Protein AF-A0A9D1ZI91-F1 (afdb_monomer)

Sequence (347 aa):
MEVLFIFLILFVLFCILCFANLNQREEDNATYKSSTDIKLDQCMEMLDEMLETLQNHFFEGRGGSINIAIKGLYYREQEDIIAARSLYIGKSVYLREEPENSSDPNAVAVYTESGNHIGYVPKEYAQGIKNLIKQGLELNCTISKNTGGNIPYLYMDVSYKSKEQKEFESNMEQILINNLKSLGLDETEDIRRRYSAIRLGTRKHRTIDIVAKYRGRNTFDIIETVEYIDNSERHKLNYYYEENIGHENYENARLCEKANDVNTAISLYEMNLNIEECISKSAERLSVLYKKVHRINDIIPMLDSSIDKAKQHRINYEVESMTKRKEQLLSSPTFLKQLDKSKKTDD

Structure (mmCIF, N/CA/C/O backbone):
data_AF-A0A9D1ZI91-F1
#
_entry.id   AF-A0A9D1ZI91-F1
#
loop_
_atom_site.group_PDB
_atom_site.id
_atom_site.type_symbol
_atom_site.label_atom_id
_atom_site.label_alt_id
_atom_site.label_comp_id
_atom_site.label_asym_id
_atom_site.label_entity_id
_atom_site.label_seq_id
_atom_site.pdbx_PDB_ins_code
_atom_site.Cartn_x
_atom_site.Cartn_y
_atom_site.Cartn_z
_atom_site.occupancy
_atom_site.B_iso_or_equiv
_atom_site.auth_seq_id
_atom_site.auth_comp_id
_atom_site.auth_asym_id
_atom_site.auth_atom_id
_atom_site.pdbx_PDB_model_num
ATOM 1 N N . MET A 1 1 ? 4.252 -3.974 6.653 1.00 40.34 1 MET A N 1
ATOM 2 C CA . MET A 1 1 ? 5.546 -4.706 6.609 1.00 40.34 1 MET A CA 1
ATOM 3 C C . MET A 1 1 ? 6.636 -3.998 5.795 1.00 40.34 1 MET A C 1
ATOM 5 O O . MET A 1 1 ? 7.763 -3.971 6.267 1.00 40.34 1 MET A O 1
ATOM 9 N N . GLU A 1 2 ? 6.344 -3.367 4.651 1.00 33.91 2 GLU A N 1
ATOM 10 C CA . GLU A 1 2 ? 7.357 -2.664 3.828 1.00 33.91 2 GLU A CA 1
ATOM 11 C C . GLU A 1 2 ? 8.095 -1.517 4.558 1.00 33.91 2 GLU A C 1
ATOM 13 O O . GLU A 1 2 ? 9.305 -1.369 4.416 1.00 33.91 2 GLU A O 1
ATOM 18 N N . VAL A 1 3 ? 7.416 -0.749 5.421 1.00 34.34 3 VAL A N 1
ATOM 19 C CA . VAL A 1 3 ? 8.028 0.371 6.174 1.00 34.34 3 VAL A CA 1
ATOM 20 C C . VAL A 1 3 ? 8.995 -0.114 7.268 1.00 34.34 3 VAL A C 1
ATOM 22 O O . VAL A 1 3 ? 10.074 0.453 7.440 1.00 34.34 3 VAL A O 1
ATOM 25 N N . LEU A 1 4 ? 8.650 -1.207 7.962 1.00 33.31 4 LEU A N 1
ATOM 26 C CA . LEU A 1 4 ? 9.506 -1.894 8.942 1.00 33.31 4 LEU A CA 1
ATOM 27 C C . LEU A 1 4 ? 10.841 -2.306 8.297 1.00 33.31 4 LEU A C 1
ATOM 29 O O . LEU A 1 4 ? 11.914 -2.160 8.884 1.00 33.31 4 LEU A O 1
ATOM 33 N N . PHE A 1 5 ? 10.745 -2.774 7.057 1.00 49.81 5 PHE A N 1
ATOM 34 C CA . PHE A 1 5 ? 11.859 -3.254 6.261 1.00 49.81 5 PHE A CA 1
ATOM 35 C C . PHE A 1 5 ? 12.717 -2.128 5.691 1.00 49.81 5 PHE A C 1
ATOM 37 O O . PHE A 1 5 ? 13.931 -2.190 5.835 1.00 49.81 5 PHE A O 1
ATOM 44 N N . ILE A 1 6 ? 12.124 -1.058 5.150 1.00 47.22 6 ILE A N 1
ATOM 45 C CA . ILE A 1 6 ? 12.880 0.111 4.664 1.00 47.22 6 ILE A CA 1
ATOM 46 C C . ILE A 1 6 ? 13.684 0.748 5.802 1.00 47.22 6 ILE A C 1
ATOM 48 O O . ILE A 1 6 ? 14.845 1.086 5.612 1.00 47.22 6 ILE A O 1
ATOM 52 N N . PHE A 1 7 ? 13.119 0.866 7.008 1.00 44.84 7 PHE A N 1
ATOM 53 C CA . PHE A 1 7 ? 13.863 1.393 8.156 1.00 44.84 7 PHE A CA 1
ATOM 54 C C . PHE A 1 7 ? 14.949 0.446 8.661 1.00 44.84 7 PHE A C 1
ATOM 56 O O . PHE A 1 7 ? 15.960 0.921 9.162 1.00 44.84 7 PHE A O 1
ATOM 63 N N . LEU A 1 8 ? 14.753 -0.869 8.563 1.00 49.25 8 LEU A N 1
ATOM 64 C CA . LEU A 1 8 ? 15.787 -1.835 8.930 1.00 49.25 8 LEU A CA 1
ATOM 65 C C . LEU A 1 8 ? 16.924 -1.817 7.890 1.00 49.25 8 LEU A C 1
ATOM 67 O O . LEU A 1 8 ? 18.080 -1.777 8.283 1.00 49.25 8 LEU A O 1
ATOM 71 N N . ILE A 1 9 ? 16.610 -1.679 6.596 1.00 58.19 9 ILE A N 1
ATOM 72 C CA . ILE A 1 9 ? 17.591 -1.453 5.520 1.00 58.19 9 ILE A CA 1
ATOM 73 C C . ILE A 1 9 ? 18.333 -0.129 5.735 1.00 58.19 9 ILE A C 1
ATOM 75 O O . ILE A 1 9 ? 19.554 -0.100 5.671 1.00 58.19 9 ILE A O 1
ATOM 79 N N . LEU A 1 10 ? 17.629 0.967 6.035 1.00 58.38 10 LEU A N 1
ATOM 80 C CA . LEU A 1 10 ? 18.248 2.268 6.311 1.00 58.38 10 LEU A CA 1
ATOM 81 C C . LEU A 1 10 ? 19.089 2.250 7.590 1.00 58.38 10 LEU A C 1
ATOM 83 O O . LEU A 1 10 ? 20.130 2.894 7.625 1.00 58.38 10 LEU A O 1
ATOM 87 N N . PHE A 1 11 ? 18.670 1.515 8.622 1.00 64.56 11 PHE A N 1
ATOM 88 C CA . PHE A 1 11 ? 19.436 1.337 9.855 1.00 64.56 11 PHE A CA 1
ATOM 89 C C . PHE A 1 11 ? 20.699 0.511 9.608 1.00 64.56 11 PHE A C 1
ATOM 91 O O . PHE A 1 11 ? 21.771 0.916 10.038 1.00 64.56 11 PHE A O 1
ATOM 98 N N . VAL A 1 12 ? 20.605 -0.583 8.849 1.00 62.88 12 VAL A N 1
ATOM 99 C CA . VAL A 1 12 ? 21.768 -1.389 8.462 1.00 62.88 12 VAL A CA 1
ATOM 100 C C . VAL A 1 12 ? 22.708 -0.593 7.550 1.00 62.88 12 VAL A C 1
ATOM 102 O O . VAL A 1 12 ? 23.905 -0.558 7.808 1.00 62.88 12 VAL A O 1
ATOM 105 N N . LEU A 1 13 ? 22.193 0.142 6.559 1.00 64.88 13 LEU A N 1
ATOM 106 C CA . LEU A 1 13 ? 22.986 1.053 5.721 1.00 64.88 13 LEU A CA 1
ATOM 107 C C . LEU A 1 13 ? 23.640 2.168 6.545 1.00 64.88 13 LEU A C 1
ATOM 109 O O . LEU A 1 13 ? 24.793 2.511 6.300 1.00 64.88 13 LEU A O 1
ATOM 113 N N . PHE A 1 14 ? 22.935 2.719 7.535 1.00 71.38 14 PHE A N 1
ATOM 114 C CA . PHE A 1 14 ? 23.486 3.691 8.475 1.00 71.38 14 PHE A CA 1
ATOM 115 C C . PHE A 1 14 ? 24.604 3.071 9.318 1.00 71.38 14 PHE A C 1
ATOM 117 O O . PHE A 1 14 ? 25.669 3.670 9.431 1.00 71.38 14 PHE A O 1
ATOM 124 N N . CYS A 1 15 ? 24.421 1.852 9.833 1.00 64.06 15 CYS A N 1
ATOM 125 C CA . CYS A 1 15 ? 25.470 1.106 10.521 1.00 64.06 15 CYS A CA 1
ATOM 126 C C . CYS A 1 15 ? 26.685 0.886 9.607 1.00 64.06 15 CYS A C 1
ATOM 128 O O . CYS A 1 15 ? 27.794 1.230 10.007 1.00 64.06 15 CYS A O 1
ATOM 130 N N . ILE A 1 16 ? 26.492 0.422 8.366 1.00 68.69 16 ILE A N 1
ATOM 131 C CA . ILE A 1 16 ? 27.561 0.225 7.370 1.00 68.69 16 ILE A CA 1
ATOM 132 C C . ILE A 1 16 ? 28.300 1.543 7.088 1.00 68.69 16 ILE A C 1
ATOM 134 O O . ILE A 1 16 ? 29.528 1.571 7.097 1.00 68.69 16 ILE A O 1
ATOM 138 N N . LEU A 1 17 ? 27.582 2.655 6.891 1.00 66.62 17 LEU A N 1
ATOM 139 C CA . LEU A 1 17 ? 28.172 3.980 6.659 1.00 66.62 17 LEU A CA 1
ATOM 140 C C . LEU A 1 17 ? 28.923 4.516 7.886 1.00 66.62 17 LEU A C 1
ATOM 142 O O . LEU A 1 17 ? 29.970 5.150 7.737 1.00 66.62 17 LEU A O 1
ATOM 146 N N . CYS A 1 18 ? 28.419 4.265 9.095 1.00 65.81 18 CYS A N 1
ATOM 147 C CA . CYS A 1 18 ? 29.117 4.586 10.336 1.00 65.81 18 CYS A CA 1
ATOM 148 C C . CYS A 1 18 ? 30.407 3.766 10.471 1.00 65.81 18 CYS A C 1
ATOM 150 O O . CYS A 1 18 ? 31.446 4.341 10.784 1.00 65.81 18 CYS A O 1
ATOM 152 N N . PHE A 1 19 ? 30.378 2.464 10.173 1.00 63.59 19 PHE A N 1
ATOM 153 C CA . PHE A 1 19 ? 31.564 1.604 10.225 1.00 63.59 19 PHE A CA 1
ATOM 154 C C . PHE A 1 19 ? 32.591 1.943 9.134 1.00 63.59 19 PHE A C 1
ATOM 156 O O . PHE A 1 19 ? 33.783 2.015 9.426 1.00 63.59 19 PHE A O 1
ATOM 163 N N . ALA A 1 20 ? 32.154 2.252 7.910 1.00 62.06 20 ALA A N 1
ATOM 164 C CA . ALA A 1 20 ? 33.037 2.693 6.828 1.00 62.06 20 ALA A CA 1
ATOM 165 C C . ALA A 1 20 ? 33.741 4.027 7.149 1.00 62.06 20 ALA A C 1
ATOM 167 O O . ALA A 1 20 ? 34.928 4.182 6.865 1.00 62.06 20 ALA A O 1
ATOM 168 N N . ASN A 1 21 ? 33.038 4.970 7.793 1.00 56.56 21 ASN A N 1
ATOM 169 C CA . ASN A 1 21 ? 33.624 6.235 8.257 1.00 56.56 21 ASN A CA 1
ATOM 170 C C . ASN A 1 21 ? 34.564 6.062 9.463 1.00 56.56 21 ASN A C 1
ATOM 172 O O . ASN A 1 21 ? 35.520 6.825 9.596 1.00 56.56 21 ASN A O 1
ATOM 176 N N . LEU A 1 22 ? 34.322 5.077 10.335 1.00 54.34 22 LEU A N 1
ATOM 177 C CA . LEU A 1 22 ? 35.225 4.744 11.445 1.00 54.34 22 LEU A CA 1
ATOM 178 C C . LEU A 1 22 ? 36.526 4.096 10.937 1.00 54.34 22 LEU A C 1
ATOM 180 O O . LEU A 1 22 ? 37.604 4.468 11.394 1.00 54.34 22 LEU A O 1
ATOM 184 N N . ASN A 1 23 ? 36.449 3.232 9.918 1.00 50.81 23 ASN A N 1
ATOM 185 C CA . ASN A 1 23 ? 37.623 2.615 9.283 1.00 50.81 23 ASN A CA 1
ATOM 186 C C . ASN A 1 23 ? 38.541 3.619 8.557 1.00 50.81 23 ASN A C 1
ATOM 188 O O . ASN A 1 23 ? 39.716 3.324 8.357 1.00 50.81 23 ASN A O 1
ATOM 192 N N . GLN A 1 24 ? 38.049 4.808 8.185 1.00 51.41 24 GLN A N 1
ATOM 193 C CA . GLN A 1 24 ? 38.887 5.880 7.626 1.00 51.41 24 GLN A CA 1
ATOM 194 C C . GLN A 1 24 ? 39.673 6.674 8.682 1.00 51.41 24 GLN A C 1
ATOM 196 O O . GLN A 1 24 ? 40.531 7.473 8.304 1.00 51.41 24 GLN A O 1
ATOM 201 N N . ARG A 1 25 ? 39.390 6.506 9.983 1.00 49.69 25 ARG A N 1
ATOM 202 C CA . ARG A 1 25 ? 39.987 7.339 11.039 1.00 49.69 25 ARG A CA 1
ATOM 203 C C . ARG A 1 25 ? 41.046 6.672 11.907 1.00 49.69 25 ARG A C 1
ATOM 205 O O . ARG A 1 25 ? 41.753 7.412 12.582 1.00 49.69 25 ARG A O 1
ATOM 212 N N . GLU A 1 26 ? 41.193 5.351 11.916 1.00 55.56 26 GLU A N 1
ATOM 213 C CA . GLU A 1 26 ? 42.044 4.698 12.922 1.00 55.56 26 GLU A CA 1
ATOM 214 C C . GLU A 1 26 ? 42.777 3.470 12.357 1.00 55.56 26 GLU A C 1
ATOM 216 O O . GLU A 1 26 ? 42.229 2.372 12.282 1.00 55.56 26 GLU A O 1
ATOM 221 N N . GLU A 1 27 ? 44.044 3.655 11.966 1.00 48.69 27 GLU A N 1
ATOM 222 C CA . GLU A 1 27 ? 44.947 2.569 11.540 1.00 48.69 27 GLU A CA 1
ATOM 223 C C . GLU A 1 27 ? 45.631 1.828 12.709 1.00 48.69 27 GLU A C 1
ATOM 225 O O . GLU A 1 27 ? 46.242 0.782 12.493 1.00 48.69 27 GLU A O 1
ATOM 230 N N . ASP A 1 28 ? 45.454 2.258 13.960 1.00 50.34 28 ASP A N 1
ATOM 231 C CA . ASP A 1 28 ? 46.285 1.794 15.076 1.00 50.34 28 ASP A CA 1
ATOM 232 C C . ASP A 1 28 ? 45.494 1.017 16.147 1.00 50.34 28 ASP A C 1
ATOM 234 O O . ASP A 1 28 ? 45.355 1.500 17.265 1.00 50.34 28 ASP A O 1
ATOM 238 N N . ASN A 1 29 ? 44.946 -0.174 15.838 1.00 52.12 29 ASN A N 1
ATOM 239 C CA . ASN A 1 29 ? 44.723 -1.269 16.817 1.00 52.12 29 ASN A CA 1
ATOM 240 C C . ASN A 1 29 ? 44.084 -2.533 16.191 1.00 52.12 29 ASN A C 1
ATOM 242 O O . ASN A 1 29 ? 42.890 -2.577 15.890 1.00 52.12 29 ASN A O 1
ATOM 246 N N . ALA A 1 30 ? 44.854 -3.624 16.089 1.00 54.59 30 ALA A N 1
ATOM 247 C CA . ALA A 1 30 ? 44.432 -4.889 15.464 1.00 54.59 30 ALA A CA 1
ATOM 248 C C . ALA A 1 30 ? 43.250 -5.596 16.170 1.00 54.59 30 ALA A C 1
ATOM 250 O O . ALA A 1 30 ? 42.405 -6.206 15.515 1.00 54.59 30 ALA A O 1
ATOM 251 N N . THR A 1 31 ? 43.145 -5.485 17.498 1.00 49.09 31 THR A N 1
ATOM 252 C CA . THR A 1 31 ? 42.064 -6.110 18.288 1.00 49.09 31 THR A CA 1
ATOM 253 C C . THR A 1 31 ? 40.723 -5.395 18.104 1.00 49.09 31 THR A C 1
ATOM 255 O O . THR A 1 31 ? 39.669 -6.028 18.127 1.00 49.09 31 THR A O 1
ATOM 258 N N . TYR A 1 32 ? 40.752 -4.076 17.884 1.00 49.06 32 TYR A N 1
ATOM 259 C CA . TYR A 1 32 ? 39.545 -3.283 17.647 1.00 49.06 32 TYR A CA 1
ATOM 260 C C . TYR A 1 32 ? 39.001 -3.525 16.235 1.00 49.06 32 TYR A C 1
ATOM 262 O O . TYR A 1 32 ? 37.799 -3.764 16.087 1.00 49.06 32 TYR A O 1
ATOM 270 N N . LYS A 1 33 ? 39.901 -3.596 15.240 1.00 51.59 33 LYS A N 1
ATOM 271 C CA . LYS A 1 33 ? 39.603 -3.927 13.837 1.00 51.59 33 LYS A CA 1
ATOM 272 C C . LYS A 1 33 ? 38.914 -5.292 13.691 1.00 51.59 33 LYS A C 1
ATOM 274 O O . LYS A 1 33 ? 37.829 -5.379 13.135 1.00 51.59 33 LYS A O 1
ATOM 279 N N . SER A 1 34 ? 39.437 -6.329 14.356 1.00 55.94 34 SER A N 1
ATOM 280 C CA . SER A 1 34 ? 38.809 -7.663 14.362 1.00 55.94 34 SER A CA 1
ATOM 281 C C . SER A 1 34 ? 37.380 -7.662 14.932 1.00 55.94 34 SER A C 1
ATOM 283 O O . SER A 1 34 ? 36.512 -8.355 14.413 1.00 55.94 34 SER A O 1
ATOM 285 N N . SER A 1 35 ? 37.103 -6.867 15.972 1.00 52.34 35 SER A N 1
ATOM 286 C CA . SER A 1 35 ? 35.761 -6.785 16.574 1.00 52.34 35 SER A CA 1
ATOM 287 C C . SER A 1 35 ? 34.753 -5.973 15.748 1.00 52.34 35 SER A C 1
ATOM 289 O O . SER A 1 35 ? 33.545 -6.152 15.905 1.00 52.34 35 SER A O 1
ATOM 291 N N . THR A 1 36 ? 35.241 -5.067 14.895 1.00 55.69 36 THR A N 1
ATOM 292 C CA . THR A 1 36 ? 34.423 -4.256 13.982 1.00 55.69 36 THR A CA 1
ATOM 293 C C . THR A 1 36 ? 34.108 -5.021 12.705 1.00 55.69 36 THR A C 1
ATOM 295 O O . THR A 1 36 ? 32.953 -5.007 12.288 1.00 55.69 36 THR A O 1
ATOM 298 N N . ASP A 1 37 ? 35.073 -5.772 12.173 1.00 56.97 37 ASP A N 1
ATOM 299 C CA . ASP A 1 37 ? 34.869 -6.668 11.032 1.00 56.97 37 ASP A CA 1
ATOM 300 C C . ASP A 1 37 ? 33.811 -7.748 11.356 1.00 56.97 37 ASP A C 1
ATOM 302 O O . ASP A 1 37 ? 32.842 -7.893 10.620 1.00 56.97 37 ASP A O 1
ATOM 306 N N . ILE A 1 38 ? 33.876 -8.382 12.540 1.00 59.38 38 ILE A N 1
ATOM 307 C CA . ILE A 1 38 ? 32.870 -9.374 12.991 1.00 59.38 38 ILE A CA 1
ATOM 308 C C . ILE A 1 38 ? 31.451 -8.780 13.071 1.00 59.38 38 ILE A C 1
ATOM 310 O O . ILE A 1 38 ? 30.470 -9.447 12.750 1.00 59.38 38 ILE A O 1
ATOM 314 N N . LYS A 1 39 ? 31.312 -7.526 13.520 1.00 65.75 39 LYS A N 1
ATOM 315 C CA . LYS A 1 39 ? 30.001 -6.859 13.621 1.00 65.75 39 LYS A CA 1
ATOM 316 C C . LYS A 1 39 ? 29.460 -6.430 12.263 1.00 65.75 39 LYS A C 1
ATOM 318 O O . LYS A 1 39 ? 28.243 -6.391 12.088 1.00 65.75 39 LYS A O 1
ATOM 323 N N . LEU A 1 40 ? 30.346 -6.078 11.333 1.00 64.31 40 LEU A N 1
ATOM 324 C CA . LEU A 1 40 ? 29.972 -5.736 9.968 1.00 64.31 40 LEU A CA 1
ATOM 325 C C . LEU A 1 40 ? 29.463 -6.979 9.236 1.00 64.31 40 LEU A C 1
ATOM 327 O O . LEU A 1 40 ? 28.387 -6.909 8.650 1.00 64.31 40 LEU A O 1
ATOM 331 N N . ASP A 1 41 ? 3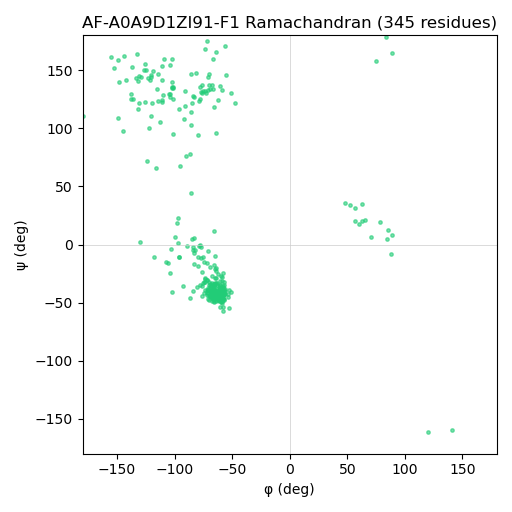0.160 -8.109 9.364 1.00 71.25 41 ASP A N 1
ATOM 332 C CA . ASP A 1 41 ? 29.742 -9.389 8.783 1.00 71.25 41 ASP A CA 1
ATOM 333 C C . ASP A 1 41 ? 28.353 -9.804 9.291 1.00 71.25 41 ASP A C 1
ATOM 335 O O . ASP A 1 41 ? 27.462 -10.079 8.494 1.00 71.25 41 ASP A O 1
ATOM 339 N N . GLN A 1 42 ? 28.107 -9.707 10.603 1.00 69.56 42 GLN A N 1
ATOM 340 C CA . GLN A 1 42 ? 26.784 -9.969 11.192 1.00 69.56 42 GLN A CA 1
ATOM 341 C C . GLN A 1 42 ? 25.683 -9.043 10.647 1.00 69.56 42 GLN A C 1
ATOM 343 O O . GLN A 1 42 ? 24.552 -9.475 10.430 1.00 69.56 42 GLN A O 1
ATOM 348 N N . CYS A 1 43 ? 25.983 -7.759 10.423 1.00 65.38 43 CYS A N 1
ATOM 349 C CA . CYS A 1 43 ? 25.012 -6.823 9.848 1.00 65.38 43 CYS A CA 1
ATOM 350 C C . CYS A 1 43 ? 24.721 -7.129 8.372 1.00 65.38 43 CYS A C 1
ATOM 352 O O . CYS A 1 43 ? 23.591 -6.927 7.927 1.00 65.38 43 CYS A O 1
ATOM 354 N N . MET A 1 44 ? 25.726 -7.591 7.624 1.00 69.06 44 MET A N 1
ATOM 355 C CA . MET A 1 44 ? 25.571 -8.004 6.230 1.00 69.06 44 MET A CA 1
ATOM 356 C C . MET A 1 44 ? 24.749 -9.292 6.124 1.00 69.06 44 MET A C 1
ATOM 358 O O . MET A 1 44 ? 23.818 -9.329 5.328 1.00 69.06 44 MET A O 1
ATOM 362 N N . GLU A 1 45 ? 24.999 -10.282 6.986 1.00 73.94 45 GLU A N 1
ATOM 363 C CA . GLU A 1 45 ? 24.185 -11.505 7.072 1.00 73.94 45 GLU A CA 1
ATOM 364 C C . GLU A 1 45 ? 22.710 -11.178 7.354 1.00 73.94 45 GLU A C 1
ATOM 366 O O . GLU A 1 45 ? 21.819 -11.630 6.636 1.00 73.94 45 GLU A O 1
ATOM 371 N N . MET A 1 46 ? 22.439 -10.308 8.335 1.00 67.56 46 MET A N 1
ATOM 372 C CA . MET A 1 46 ? 21.074 -9.854 8.624 1.00 67.56 46 MET A CA 1
ATOM 373 C C . MET A 1 46 ? 20.424 -9.133 7.433 1.00 67.56 46 MET A C 1
ATOM 375 O O . MET A 1 46 ? 19.220 -9.269 7.214 1.00 67.56 46 MET A O 1
ATOM 379 N N . LEU A 1 47 ? 21.188 -8.341 6.673 1.00 67.69 47 LEU A N 1
ATOM 380 C CA . LEU A 1 47 ? 20.677 -7.648 5.489 1.00 67.69 47 LEU A CA 1
ATOM 381 C C . LEU A 1 47 ? 20.294 -8.631 4.383 1.00 67.69 47 LEU A C 1
ATOM 383 O O . LEU A 1 47 ? 19.263 -8.443 3.738 1.00 67.69 47 LEU A O 1
ATOM 387 N N . ASP A 1 48 ? 21.105 -9.663 4.179 1.00 73.81 48 ASP A N 1
ATOM 388 C CA . ASP A 1 48 ? 20.861 -10.684 3.167 1.00 73.81 48 ASP A CA 1
ATOM 389 C C . ASP A 1 48 ? 19.606 -11.499 3.507 1.00 73.81 48 ASP A C 1
ATOM 391 O O . ASP A 1 48 ? 18.709 -11.604 2.668 1.00 73.81 48 ASP A O 1
ATOM 395 N N . GLU A 1 49 ? 19.456 -11.950 4.760 1.00 74.00 49 GLU A N 1
ATOM 396 C CA . GLU A 1 49 ? 18.240 -12.637 5.237 1.00 74.00 49 GLU A CA 1
ATOM 397 C C . GLU A 1 49 ? 16.978 -11.777 5.045 1.00 74.00 49 GLU A C 1
ATOM 399 O O . GLU A 1 49 ? 15.896 -12.252 4.671 1.00 74.00 49 GLU A O 1
ATOM 404 N N . MET A 1 50 ? 17.102 -10.471 5.281 1.00 69.38 50 MET A N 1
ATOM 405 C CA . MET A 1 50 ? 16.013 -9.528 5.070 1.00 69.38 50 MET A CA 1
ATOM 406 C C . MET A 1 50 ? 15.654 -9.354 3.594 1.00 69.38 50 MET A C 1
ATOM 408 O O . MET A 1 50 ? 14.470 -9.323 3.248 1.00 69.38 50 MET A O 1
ATOM 412 N N . LEU A 1 51 ? 16.652 -9.183 2.730 1.00 73.44 51 LEU A N 1
ATOM 413 C CA . LEU A 1 51 ? 16.435 -9.040 1.294 1.00 73.44 51 LEU A CA 1
ATOM 414 C C . LEU A 1 51 ? 15.785 -10.303 0.727 1.00 73.44 51 LEU A C 1
ATOM 416 O O . LEU A 1 51 ? 14.831 -10.192 -0.042 1.00 73.44 51 LEU A O 1
ATOM 420 N N . GLU A 1 52 ? 16.221 -11.478 1.175 1.00 82.31 52 GLU A N 1
ATOM 421 C CA . GLU A 1 52 ? 15.609 -12.757 0.820 1.00 82.31 52 GLU A CA 1
ATOM 422 C C . GLU A 1 52 ? 14.147 -12.827 1.286 1.00 82.31 52 GLU A C 1
ATOM 424 O O . GLU A 1 52 ? 13.254 -13.158 0.507 1.00 82.31 52 GLU A O 1
ATOM 429 N N . THR A 1 53 ? 13.857 -12.408 2.520 1.00 76.88 53 THR A N 1
ATOM 430 C CA . THR A 1 53 ? 12.481 -12.355 3.043 1.00 76.88 53 THR A CA 1
ATOM 431 C C . THR A 1 53 ? 11.582 -11.422 2.222 1.00 76.88 53 THR A C 1
ATOM 433 O O . THR A 1 53 ? 10.431 -11.759 1.935 1.00 76.88 53 THR A O 1
ATOM 436 N N . LEU A 1 54 ? 12.085 -10.249 1.818 1.00 74.75 54 LEU A N 1
ATOM 437 C CA . LEU A 1 54 ? 11.344 -9.310 0.968 1.00 74.75 54 LEU A CA 1
ATOM 438 C C . LEU A 1 54 ? 11.062 -9.890 -0.413 1.00 74.75 54 LEU A C 1
ATOM 440 O O . LEU A 1 54 ? 9.944 -9.765 -0.914 1.00 74.75 54 LEU A O 1
ATOM 444 N N . GLN A 1 55 ? 12.061 -10.532 -1.014 1.00 85.44 55 GLN A N 1
ATOM 445 C CA . GLN A 1 55 ? 11.897 -11.210 -2.292 1.00 85.44 55 GLN A CA 1
ATOM 446 C C . GLN A 1 55 ? 10.864 -12.336 -2.183 1.00 85.44 55 GLN A C 1
ATOM 448 O O . GLN A 1 55 ? 9.973 -12.426 -3.025 1.00 85.44 55 GLN A O 1
ATOM 453 N N . ASN A 1 56 ? 10.907 -13.133 -1.115 1.00 86.88 56 ASN A N 1
ATOM 454 C CA . ASN A 1 56 ? 9.937 -14.199 -0.880 1.00 86.88 56 ASN A CA 1
ATOM 455 C C . ASN A 1 56 ? 8.512 -13.649 -0.746 1.00 86.88 56 ASN A C 1
ATOM 457 O O . ASN A 1 56 ? 7.618 -14.098 -1.459 1.00 86.88 56 ASN A O 1
ATOM 461 N N . HIS A 1 57 ? 8.294 -12.612 0.069 1.00 86.31 57 HIS A N 1
ATOM 462 C CA . HIS A 1 57 ? 6.986 -11.952 0.163 1.00 86.31 57 HIS A CA 1
ATOM 463 C C . HIS A 1 57 ? 6.494 -11.412 -1.185 1.00 86.31 57 HIS A C 1
ATOM 465 O O . HIS A 1 57 ? 5.314 -11.560 -1.515 1.00 86.31 57 HIS A O 1
ATOM 471 N N . PHE A 1 58 ? 7.397 -10.817 -1.968 1.00 91.62 58 PHE A N 1
ATOM 472 C CA . PHE A 1 58 ? 7.084 -10.334 -3.305 1.00 91.62 58 PHE A CA 1
ATOM 473 C C . PHE A 1 58 ? 6.628 -11.477 -4.225 1.00 91.62 58 PHE A C 1
ATOM 475 O O . PHE A 1 58 ? 5.649 -11.317 -4.949 1.00 91.62 58 PHE A O 1
ATOM 482 N N . PHE A 1 59 ? 7.269 -12.646 -4.193 1.00 93.19 59 PHE A N 1
ATOM 483 C CA . PHE A 1 59 ? 6.867 -13.787 -5.026 1.00 93.19 59 PHE A CA 1
ATOM 484 C C . PHE A 1 59 ? 5.660 -14.568 -4.482 1.00 93.19 59 PHE A C 1
ATOM 486 O O . PHE A 1 59 ? 4.992 -15.263 -5.247 1.00 93.19 59 PHE A O 1
ATOM 493 N N . GLU A 1 60 ? 5.328 -14.413 -3.200 1.00 89.88 60 GLU A N 1
ATOM 494 C CA . GLU A 1 60 ? 4.132 -14.983 -2.565 1.00 89.88 60 GLU A CA 1
ATOM 495 C C . GLU A 1 60 ? 2.830 -14.212 -2.857 1.00 89.88 60 GLU A C 1
ATOM 497 O O . GLU A 1 60 ? 1.768 -14.610 -2.382 1.00 89.88 60 GLU A O 1
ATOM 502 N N . GLY A 1 61 ? 2.872 -13.114 -3.618 1.00 85.50 61 GLY A N 1
ATOM 503 C CA . GLY A 1 61 ? 1.669 -12.334 -3.940 1.00 85.50 61 GLY A CA 1
ATOM 504 C C . GLY A 1 61 ? 1.331 -11.238 -2.919 1.00 85.50 61 GLY A C 1
ATOM 505 O O . GLY A 1 61 ? 0.272 -10.617 -3.019 1.00 85.50 61 GLY A O 1
ATOM 506 N N . ARG A 1 62 ? 2.207 -10.970 -1.938 1.00 83.38 62 ARG A N 1
ATOM 507 C CA . ARG A 1 62 ? 1.938 -10.023 -0.836 1.00 83.38 62 ARG A CA 1
ATOM 508 C C . ARG A 1 62 ? 2.200 -8.551 -1.180 1.00 83.38 62 ARG A C 1
ATOM 510 O O . ARG A 1 62 ? 2.077 -7.701 -0.301 1.00 83.38 62 ARG A O 1
ATOM 517 N N . GLY A 1 63 ? 2.532 -8.246 -2.434 1.00 86.88 63 GLY A N 1
ATOM 518 C CA . GLY A 1 63 ? 2.923 -6.904 -2.865 1.00 86.88 63 GLY A CA 1
ATOM 519 C C . GLY A 1 63 ? 4.399 -6.601 -2.605 1.00 86.88 63 GLY A C 1
ATOM 520 O O . GLY A 1 63 ? 5.147 -7.430 -2.083 1.00 86.88 63 GLY A O 1
ATOM 521 N N . GLY A 1 64 ? 4.822 -5.407 -3.010 1.00 87.38 64 GLY A N 1
ATOM 522 C CA . GLY A 1 64 ? 6.169 -4.887 -2.780 1.00 87.38 64 GLY A CA 1
ATOM 523 C C . GLY A 1 64 ? 6.916 -4.565 -4.064 1.00 87.38 64 GLY A C 1
ATOM 524 O O . GLY A 1 64 ? 6.318 -4.398 -5.128 1.00 87.38 64 GLY A O 1
ATOM 525 N N . SER A 1 65 ? 8.240 -4.457 -3.952 1.00 90.19 65 SER A N 1
ATOM 526 C CA . SER A 1 65 ? 9.129 -4.138 -5.067 1.00 90.19 65 SER A CA 1
ATOM 527 C C . SER A 1 65 ? 10.434 -4.913 -4.969 1.00 90.19 65 SER A C 1
ATOM 529 O O . SER A 1 65 ? 11.005 -5.037 -3.887 1.00 90.19 65 SER A O 1
ATOM 531 N N . ILE A 1 66 ? 10.940 -5.362 -6.113 1.00 93.50 66 ILE A N 1
ATOM 532 C CA . ILE A 1 66 ? 12.280 -5.935 -6.256 1.00 93.50 66 ILE A CA 1
ATOM 533 C C . ILE A 1 66 ? 13.039 -5.211 -7.363 1.00 93.50 66 ILE A C 1
ATOM 535 O O . ILE A 1 66 ? 12.440 -4.744 -8.332 1.00 93.50 66 ILE A O 1
ATOM 539 N N . ASN A 1 67 ? 14.362 -5.140 -7.232 1.00 94.50 67 ASN A N 1
ATOM 540 C CA . ASN A 1 67 ? 15.229 -4.612 -8.274 1.00 94.50 67 ASN A CA 1
ATOM 541 C C . ASN A 1 67 ? 15.952 -5.755 -8.989 1.00 94.50 67 ASN A C 1
ATOM 543 O O . ASN A 1 67 ? 16.605 -6.573 -8.343 1.00 94.50 67 ASN A O 1
ATOM 547 N N . ILE A 1 68 ? 15.854 -5.807 -10.317 1.00 95.88 68 ILE A N 1
ATOM 548 C CA . ILE A 1 68 ? 16.442 -6.886 -11.113 1.00 95.88 68 ILE A CA 1
ATOM 549 C C . ILE A 1 68 ? 17.248 -6.356 -12.295 1.00 95.88 68 ILE A C 1
ATOM 551 O O . ILE A 1 68 ? 16.865 -5.402 -12.972 1.00 95.88 68 ILE A O 1
ATOM 555 N N . ALA A 1 69 ? 18.384 -7.003 -12.554 1.00 97.19 69 ALA A N 1
ATOM 556 C CA . ALA A 1 69 ? 19.206 -6.730 -13.726 1.00 97.19 69 ALA A CA 1
ATOM 557 C C . ALA A 1 69 ? 18.569 -7.350 -14.974 1.00 97.19 69 ALA A C 1
ATOM 559 O O . ALA A 1 69 ? 18.284 -8.546 -14.986 1.00 97.19 69 ALA A O 1
ATOM 560 N N . ILE A 1 70 ? 18.421 -6.578 -16.047 1.00 97.56 70 ILE A N 1
ATOM 561 C CA . ILE A 1 70 ? 17.944 -7.096 -17.333 1.00 97.56 70 ILE A CA 1
ATOM 562 C C . ILE A 1 70 ? 19.109 -7.820 -18.021 1.00 97.56 70 ILE A C 1
ATOM 564 O O . ILE A 1 70 ? 20.198 -7.261 -18.186 1.00 97.56 70 ILE A O 1
ATOM 568 N N . LYS A 1 71 ? 18.909 -9.087 -18.397 1.00 97.00 71 LYS A N 1
ATOM 569 C CA . LYS A 1 71 ? 19.954 -9.942 -18.985 1.00 97.00 71 LYS A CA 1
ATOM 570 C C . LYS A 1 71 ? 19.770 -10.108 -20.487 1.00 97.00 71 LYS A C 1
ATOM 572 O O . LYS A 1 71 ? 18.668 -10.036 -21.011 1.00 97.00 71 LYS A O 1
ATOM 577 N N . GLY A 1 72 ? 20.866 -10.381 -21.189 1.00 95.44 72 GLY A N 1
ATOM 578 C CA . GLY A 1 72 ? 20.824 -10.786 -22.596 1.00 95.44 72 GLY A CA 1
ATOM 579 C C . GLY A 1 72 ? 20.748 -9.654 -23.623 1.00 95.44 72 GLY A C 1
ATOM 580 O O . GLY A 1 72 ? 20.709 -9.957 -24.811 1.00 95.44 72 GLY A O 1
ATOM 581 N N . LEU A 1 73 ? 20.815 -8.382 -23.207 1.00 95.19 73 LEU A N 1
ATOM 582 C CA . LEU A 1 73 ? 20.840 -7.233 -24.126 1.00 95.19 73 LEU A CA 1
ATOM 583 C C . LEU A 1 73 ? 22.003 -7.290 -25.134 1.00 95.19 73 LEU A C 1
ATOM 585 O O . LEU A 1 73 ? 21.861 -6.862 -26.271 1.00 95.19 73 LEU A O 1
ATOM 589 N N . TYR A 1 74 ? 23.143 -7.868 -24.742 1.00 94.38 74 TYR A N 1
ATOM 590 C CA . TYR A 1 74 ? 24.293 -8.066 -25.632 1.00 94.38 74 TYR A CA 1
ATOM 591 C C . TYR A 1 74 ? 23.963 -8.914 -26.875 1.00 94.38 74 TYR A C 1
ATOM 593 O O . TYR A 1 74 ? 24.580 -8.734 -27.918 1.00 94.38 74 TYR A O 1
ATOM 601 N N . TYR A 1 75 ? 22.982 -9.817 -26.776 1.00 94.12 75 TYR A N 1
ATOM 602 C CA . TYR A 1 75 ? 22.556 -10.714 -27.855 1.00 94.12 75 TYR A CA 1
ATOM 603 C C . TYR A 1 75 ? 21.332 -10.176 -28.612 1.00 94.12 75 TYR A C 1
ATOM 605 O O . TY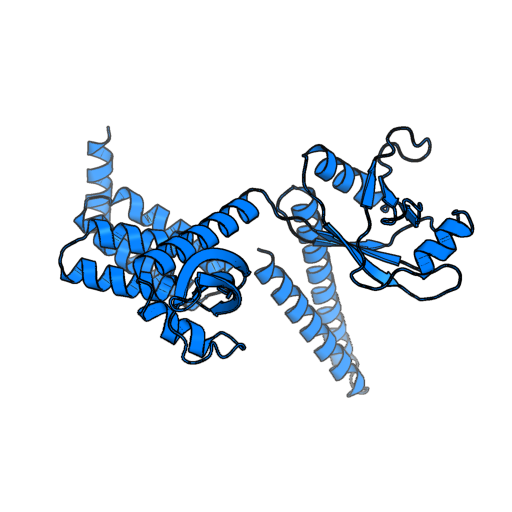R A 1 75 ? 20.530 -10.962 -29.123 1.00 94.12 75 TYR A O 1
ATOM 613 N N . ARG A 1 76 ? 21.091 -8.863 -28.572 1.00 94.69 76 ARG A N 1
ATOM 614 C CA . ARG A 1 76 ? 19.979 -8.211 -29.272 1.00 94.69 76 ARG A CA 1
ATOM 615 C C . ARG A 1 76 ? 20.460 -7.521 -30.540 1.00 94.69 76 ARG A C 1
ATOM 617 O O . ARG A 1 76 ? 21.640 -7.205 -30.679 1.00 94.69 76 ARG A O 1
ATOM 624 N N . GLU A 1 77 ? 19.521 -7.283 -31.446 1.00 95.38 77 GLU A N 1
ATOM 625 C CA . GLU A 1 77 ? 19.779 -6.546 -32.678 1.00 95.38 77 GLU A CA 1
ATOM 626 C C . GLU A 1 77 ? 20.126 -5.081 -32.383 1.00 95.38 77 GLU A C 1
ATOM 628 O O . GLU A 1 77 ? 19.804 -4.540 -31.320 1.00 95.38 77 GLU A O 1
ATOM 633 N N . GLN A 1 78 ? 20.785 -4.409 -33.333 1.00 95.19 78 GLN A N 1
ATOM 634 C CA . GLN A 1 78 ? 21.225 -3.025 -33.121 1.00 95.19 78 GLN A CA 1
ATOM 635 C C . GLN A 1 78 ? 20.071 -2.074 -32.788 1.00 95.19 78 GLN A C 1
ATOM 637 O O . GLN A 1 78 ? 20.251 -1.191 -31.952 1.00 95.19 78 GLN A O 1
ATOM 642 N N . GLU A 1 79 ? 18.898 -2.257 -33.396 1.00 95.94 79 GLU A N 1
ATOM 643 C CA . GLU A 1 79 ? 17.716 -1.437 -33.106 1.00 95.94 79 GLU A CA 1
ATOM 644 C C . GLU A 1 79 ? 17.277 -1.559 -31.641 1.00 95.94 79 GLU A C 1
ATOM 646 O O . GLU A 1 79 ? 17.043 -0.544 -30.984 1.00 95.94 79 GLU A O 1
ATOM 651 N N . ASP A 1 80 ? 17.259 -2.773 -31.090 1.00 97.12 80 ASP A N 1
ATOM 652 C CA . ASP A 1 80 ? 16.915 -3.017 -29.688 1.00 97.12 80 ASP A CA 1
ATOM 653 C C . ASP A 1 80 ? 17.964 -2.436 -28.730 1.00 97.12 80 ASP A C 1
ATOM 655 O O . ASP A 1 80 ? 17.621 -1.860 -27.696 1.00 97.12 80 ASP A O 1
ATOM 659 N N . ILE A 1 81 ? 19.251 -2.525 -29.086 1.00 96.12 81 ILE A N 1
ATOM 660 C CA . ILE A 1 81 ? 20.342 -1.911 -28.314 1.00 96.12 81 ILE A CA 1
ATOM 661 C C . ILE A 1 81 ? 20.213 -0.382 -28.321 1.00 96.12 81 ILE A C 1
ATOM 663 O O . ILE A 1 81 ? 20.382 0.259 -27.281 1.00 96.12 81 ILE A O 1
ATOM 667 N N . ILE A 1 82 ? 19.893 0.224 -29.467 1.00 95.00 82 ILE A N 1
ATOM 668 C CA . ILE A 1 82 ? 19.665 1.671 -29.580 1.00 95.00 82 ILE A CA 1
ATOM 669 C C . ILE A 1 82 ? 18.452 2.085 -28.739 1.00 95.00 82 ILE A C 1
ATOM 671 O O . ILE A 1 82 ? 18.539 3.062 -27.989 1.00 95.00 82 ILE A O 1
ATOM 675 N N . ALA A 1 83 ? 17.359 1.320 -28.791 1.00 95.38 83 ALA A N 1
ATOM 676 C CA . ALA A 1 83 ? 16.183 1.561 -27.961 1.00 95.38 83 ALA A CA 1
ATOM 677 C C . ALA A 1 83 ? 16.533 1.490 -26.465 1.00 95.38 83 ALA A C 1
ATOM 679 O O . ALA A 1 83 ? 16.223 2.420 -25.718 1.00 95.38 83 ALA A O 1
ATOM 680 N N . ALA A 1 84 ? 17.272 0.461 -26.040 1.00 95.44 84 ALA A N 1
ATOM 681 C CA . ALA A 1 84 ? 17.741 0.300 -24.665 1.00 95.44 84 ALA A CA 1
ATOM 682 C C . ALA A 1 84 ? 18.606 1.480 -24.184 1.00 95.44 84 ALA A C 1
ATOM 684 O O . ALA A 1 84 ? 18.468 1.927 -23.046 1.00 95.44 84 ALA A O 1
ATOM 685 N N . ARG A 1 85 ? 19.467 2.033 -25.049 1.00 94.56 85 ARG A N 1
ATOM 686 C CA . ARG A 1 85 ? 20.296 3.214 -24.730 1.00 94.56 85 ARG A CA 1
ATOM 687 C C . ARG A 1 85 ? 19.478 4.470 -24.471 1.00 94.56 85 ARG A C 1
ATOM 689 O O . ARG A 1 85 ? 19.897 5.296 -23.666 1.00 94.56 85 ARG A O 1
ATOM 696 N N . SER A 1 86 ? 18.345 4.617 -25.152 1.00 93.00 86 SER A N 1
ATOM 697 C CA . SER A 1 86 ? 17.474 5.791 -25.024 1.00 93.00 86 SER A CA 1
ATOM 698 C C . SER A 1 86 ? 16.641 5.806 -23.735 1.00 93.00 86 SER A C 1
ATOM 700 O O . SER A 1 86 ? 16.028 6.823 -23.407 1.00 93.00 86 SER A O 1
ATOM 702 N N . LEU A 1 87 ? 16.617 4.697 -22.988 1.00 94.56 87 LEU A N 1
ATOM 703 C CA . LEU A 1 87 ? 15.854 4.592 -21.750 1.00 94.56 87 LEU A CA 1
ATOM 704 C C . LEU A 1 87 ? 16.474 5.441 -20.636 1.00 94.56 87 LEU A C 1
ATOM 706 O O . LEU A 1 87 ? 17.669 5.364 -20.360 1.00 94.56 87 LEU A O 1
ATOM 710 N N . TYR A 1 88 ? 15.639 6.200 -19.937 1.00 92.56 88 TYR A N 1
ATOM 711 C CA . TYR A 1 88 ? 16.021 6.957 -18.748 1.00 92.56 88 TYR A CA 1
ATOM 712 C C . TYR A 1 88 ? 15.412 6.333 -17.486 1.00 92.56 88 TYR A C 1
ATOM 714 O O . TYR A 1 88 ? 14.447 5.570 -17.555 1.00 92.56 88 TYR A O 1
ATOM 722 N N . ILE A 1 89 ? 15.987 6.647 -16.324 1.00 92.81 89 ILE A N 1
ATOM 723 C CA . ILE A 1 89 ? 15.495 6.164 -15.025 1.00 92.81 89 ILE A CA 1
ATOM 724 C C . ILE A 1 89 ? 14.041 6.620 -14.818 1.00 92.81 89 ILE A C 1
ATOM 726 O O . ILE A 1 89 ? 13.709 7.777 -15.056 1.00 92.81 89 ILE A O 1
ATOM 730 N N . GLY A 1 90 ? 13.174 5.705 -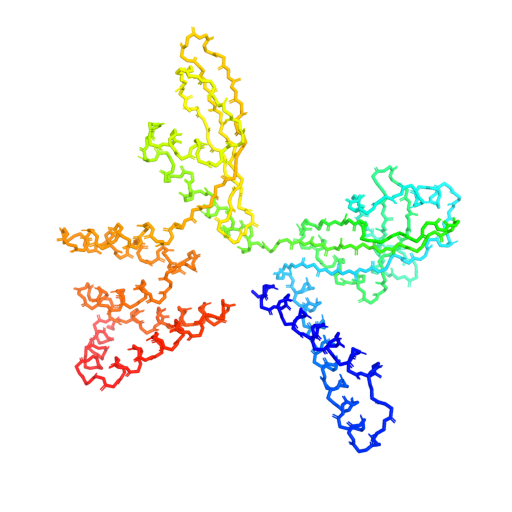14.390 1.00 91.69 90 GLY A N 1
ATOM 731 C CA . GLY A 1 90 ? 11.731 5.888 -14.249 1.00 91.69 90 GLY A CA 1
ATOM 732 C C . GLY A 1 90 ? 10.925 5.569 -15.512 1.00 91.69 90 GLY A C 1
ATOM 733 O O . GLY A 1 90 ? 9.699 5.535 -15.448 1.00 91.69 90 GLY A O 1
ATOM 734 N N . LYS A 1 91 ? 11.566 5.311 -16.663 1.00 96.00 91 LYS A N 1
ATOM 735 C CA . LYS A 1 91 ? 10.854 4.931 -17.893 1.00 96.00 91 LYS A CA 1
ATOM 736 C C . LYS A 1 91 ? 10.250 3.530 -17.755 1.00 96.00 91 LYS A C 1
ATOM 738 O O . LYS A 1 91 ? 10.934 2.601 -17.327 1.00 96.00 91 LYS A O 1
ATOM 743 N N . SER A 1 92 ? 8.986 3.385 -18.149 1.00 97.00 92 SER A N 1
ATOM 744 C CA . SER A 1 92 ? 8.264 2.111 -18.109 1.00 97.00 92 SER A CA 1
ATOM 745 C C . SER A 1 92 ? 8.757 1.111 -19.153 1.00 97.00 92 SER A C 1
ATOM 747 O O . SER A 1 92 ? 9.089 1.479 -20.284 1.00 97.00 92 SER A O 1
ATOM 749 N N . VAL A 1 93 ? 8.746 -0.160 -18.764 1.00 97.81 93 VAL A N 1
ATOM 750 C CA . VAL A 1 93 ? 9.001 -1.329 -19.614 1.00 97.81 93 VAL A CA 1
ATOM 751 C C . VAL A 1 93 ? 7.921 -2.382 -19.367 1.00 97.81 93 VAL A C 1
ATOM 753 O O . VAL A 1 93 ? 7.193 -2.312 -18.379 1.00 97.81 93 VAL A O 1
ATOM 756 N N . TYR A 1 94 ? 7.803 -3.351 -20.266 1.00 97.25 94 TYR A N 1
ATOM 757 C CA . TYR A 1 94 ? 6.737 -4.347 -20.256 1.00 97.25 94 TYR A CA 1
ATOM 758 C C . TYR A 1 94 ? 7.310 -5.757 -20.208 1.00 97.25 94 TYR A C 1
ATOM 760 O O . TYR A 1 94 ? 8.330 -6.044 -20.831 1.00 97.25 94 TYR A O 1
ATOM 768 N N . LEU A 1 95 ? 6.630 -6.642 -19.487 1.00 97.56 95 LEU A N 1
ATOM 769 C CA . LEU A 1 95 ? 6.994 -8.049 -19.373 1.00 97.56 95 LEU A CA 1
ATOM 770 C C . LEU A 1 95 ? 6.084 -8.901 -20.256 1.00 97.56 95 LEU A C 1
ATOM 772 O O . LEU A 1 95 ? 4.876 -8.667 -20.316 1.00 97.56 95 LEU A O 1
ATOM 776 N N . ARG A 1 96 ? 6.654 -9.905 -20.922 1.00 95.94 96 ARG A N 1
ATOM 777 C CA . ARG A 1 96 ? 5.904 -10.890 -21.709 1.00 95.94 96 ARG A CA 1
ATOM 778 C C . ARG A 1 96 ? 6.462 -12.289 -21.473 1.00 95.94 96 ARG A C 1
ATOM 780 O O . ARG A 1 96 ? 7.665 -12.503 -21.584 1.00 95.94 96 ARG A O 1
ATOM 787 N N . GL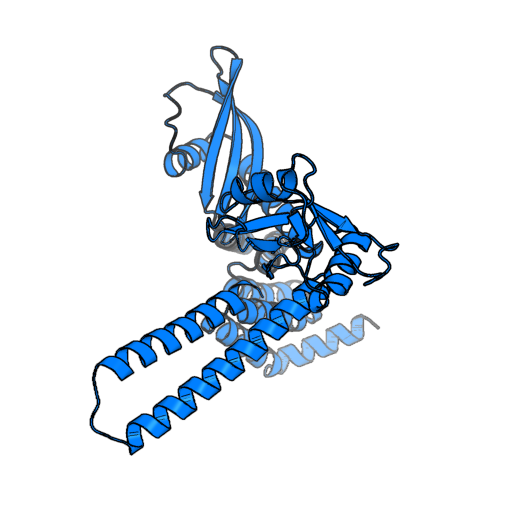U A 1 97 ? 5.581 -13.233 -21.160 1.00 95.56 97 GLU A N 1
ATOM 788 C CA . GLU A 1 97 ? 5.939 -14.650 -21.052 1.00 95.56 97 GLU A CA 1
ATOM 789 C C . GLU A 1 97 ? 6.307 -15.225 -22.428 1.00 95.56 97 GLU A C 1
ATOM 791 O O . GLU A 1 97 ? 5.603 -14.992 -23.412 1.00 95.56 97 GLU A O 1
ATOM 796 N N . GLU A 1 98 ? 7.367 -16.030 -22.481 1.00 94.38 98 GLU A N 1
ATOM 797 C CA . GLU A 1 98 ? 7.765 -16.802 -23.662 1.00 94.38 98 GLU A CA 1
ATOM 798 C C . GLU A 1 98 ? 7.861 -18.296 -23.301 1.00 94.38 98 GLU A C 1
ATOM 800 O O . GLU A 1 98 ? 8.957 -18.845 -23.200 1.00 94.38 98 GLU A O 1
ATOM 805 N N . PRO A 1 99 ? 6.725 -18.986 -23.073 1.00 89.25 99 PRO A N 1
ATOM 806 C CA . PRO A 1 99 ? 6.719 -20.377 -22.608 1.00 89.25 99 PRO A CA 1
ATOM 807 C C . PRO A 1 99 ? 7.332 -21.370 -23.607 1.00 89.25 99 PRO A C 1
ATOM 809 O O . PRO A 1 99 ? 7.802 -22.427 -23.199 1.00 89.25 99 PRO A O 1
ATOM 812 N N . GLU A 1 100 ? 7.359 -21.013 -24.893 1.00 90.19 100 GLU A N 1
ATOM 813 C CA . GLU A 1 100 ? 7.952 -21.803 -25.981 1.00 90.19 100 GLU A CA 1
ATOM 814 C C . GLU A 1 100 ? 9.468 -21.572 -26.136 1.00 90.19 100 GLU A C 1
ATOM 816 O O . GLU A 1 100 ? 10.090 -22.066 -27.079 1.00 90.19 100 GLU A O 1
ATOM 821 N N . ASN A 1 101 ? 10.088 -20.792 -25.244 1.00 90.12 101 ASN A N 1
ATOM 822 C CA . ASN A 1 101 ? 11.522 -20.549 -25.283 1.00 90.12 101 ASN A CA 1
ATOM 823 C C . ASN A 1 101 ? 12.288 -21.852 -24.996 1.00 90.12 101 ASN A C 1
ATOM 825 O O . ASN A 1 101 ? 12.200 -22.431 -23.913 1.00 90.12 101 ASN A O 1
ATOM 829 N N . SER A 1 102 ? 13.081 -22.299 -25.971 1.00 88.50 102 SER A N 1
ATOM 830 C CA . SER A 1 102 ? 13.790 -23.584 -25.925 1.00 88.50 102 SER A CA 1
ATOM 831 C C . SER A 1 102 ? 14.846 -23.686 -24.821 1.00 88.50 102 SER A C 1
ATOM 833 O O . SER A 1 102 ? 15.260 -24.790 -24.475 1.00 88.50 102 SER A O 1
ATOM 835 N N . SER A 1 103 ? 15.325 -22.551 -24.306 1.00 90.25 103 SER A N 1
ATOM 836 C CA . SER A 1 103 ? 16.378 -22.495 -23.286 1.00 90.25 103 SER A CA 1
ATOM 837 C C . SER A 1 103 ? 15.812 -22.456 -21.868 1.00 90.25 103 SER A C 1
ATOM 839 O O . SER A 1 103 ? 16.412 -23.014 -20.947 1.00 90.25 103 SER A O 1
ATOM 841 N N . ASP A 1 104 ? 14.679 -21.778 -21.681 1.00 91.62 104 ASP A N 1
ATOM 842 C CA . ASP A 1 104 ? 14.002 -21.658 -20.394 1.00 91.62 104 ASP A CA 1
ATOM 843 C C . ASP A 1 104 ? 12.482 -21.537 -20.598 1.00 91.62 104 ASP A C 1
ATOM 845 O O . ASP A 1 104 ? 12.015 -20.474 -21.009 1.00 91.62 104 ASP A O 1
ATOM 849 N N . PRO A 1 105 ? 11.678 -22.563 -20.259 1.00 93.12 105 PRO A N 1
ATOM 850 C CA . PRO A 1 105 ? 10.221 -22.501 -20.399 1.00 93.12 105 PRO A CA 1
ATOM 851 C C . PRO A 1 105 ? 9.575 -21.452 -19.480 1.00 93.12 105 PRO A C 1
ATOM 853 O O . PRO A 1 105 ? 8.376 -21.177 -19.583 1.00 93.12 105 PRO A O 1
ATOM 856 N N . ASN A 1 106 ? 10.330 -20.878 -18.542 1.00 95.94 106 ASN A N 1
ATOM 857 C CA . ASN A 1 106 ? 9.889 -19.789 -17.682 1.00 95.94 106 ASN A CA 1
ATOM 858 C C . ASN A 1 106 ? 10.357 -18.413 -18.142 1.00 95.94 106 ASN A C 1
ATOM 860 O O . ASN A 1 106 ? 10.104 -17.451 -17.423 1.00 95.94 106 ASN A O 1
ATOM 864 N N . ALA A 1 107 ? 10.988 -18.305 -19.315 1.00 96.94 107 ALA A N 1
ATOM 865 C CA . ALA A 1 107 ? 11.494 -17.045 -19.833 1.00 96.94 107 ALA A CA 1
ATOM 866 C C . ALA A 1 107 ? 10.419 -15.946 -19.817 1.00 96.94 107 ALA A C 1
ATOM 868 O O . ALA A 1 107 ? 9.299 -16.115 -20.310 1.00 96.94 107 ALA A O 1
ATOM 869 N N . VAL A 1 108 ? 10.800 -14.798 -19.259 1.00 98.00 108 VAL A N 1
ATOM 870 C CA . VAL A 1 108 ? 10.012 -13.567 -19.292 1.00 98.00 108 VAL A CA 1
ATOM 871 C C . VAL A 1 108 ? 10.856 -12.504 -19.979 1.00 98.00 108 VAL A C 1
ATOM 873 O O . VAL A 1 108 ? 11.888 -12.075 -19.455 1.00 98.00 108 VAL A O 1
ATOM 876 N N . ALA A 1 109 ? 10.436 -12.121 -21.176 1.00 97.56 109 ALA A N 1
ATOM 877 C CA . ALA A 1 109 ? 11.084 -11.109 -21.990 1.00 97.56 109 ALA A CA 1
ATOM 878 C C . ALA A 1 109 ? 10.666 -9.700 -21.549 1.00 97.56 109 ALA A C 1
ATOM 880 O O . ALA A 1 109 ? 9.540 -9.474 -21.096 1.00 97.56 109 ALA A O 1
ATOM 881 N N . VAL A 1 110 ? 11.596 -8.758 -21.683 1.00 98.12 110 VAL A N 1
ATOM 882 C CA . VAL A 1 110 ? 11.450 -7.350 -21.312 1.00 98.12 110 VAL A CA 1
ATOM 883 C C . VAL A 1 110 ? 11.416 -6.511 -22.581 1.00 98.12 110 VAL A C 1
ATOM 885 O O . VAL A 1 110 ? 12.343 -6.554 -23.394 1.00 98.12 110 VAL A O 1
ATOM 888 N N . TYR A 1 111 ? 10.357 -5.725 -22.727 1.00 98.19 111 TYR A N 1
ATOM 889 C CA . TYR A 1 111 ? 10.081 -4.910 -23.900 1.00 98.19 111 TYR A CA 1
ATOM 890 C C . TYR A 1 111 ? 9.990 -3.424 -23.552 1.00 98.19 111 TYR A C 1
ATOM 892 O O . TYR A 1 111 ? 9.497 -3.044 -22.489 1.00 98.19 111 TYR A O 1
ATOM 900 N N . THR A 1 112 ? 10.429 -2.561 -24.464 1.00 97.12 112 THR A N 1
ATOM 901 C CA . THR A 1 112 ? 10.101 -1.131 -24.402 1.00 97.12 112 THR A CA 1
ATOM 902 C C . THR A 1 112 ? 8.642 -0.889 -24.795 1.00 97.12 112 THR A C 1
ATOM 904 O O . THR A 1 112 ? 7.975 -1.748 -25.368 1.00 97.12 112 THR A O 1
ATOM 907 N N . GLU A 1 113 ? 8.152 0.326 -24.552 1.00 93.75 113 GLU A N 1
ATOM 908 C CA . GLU A 1 113 ? 6.844 0.788 -25.04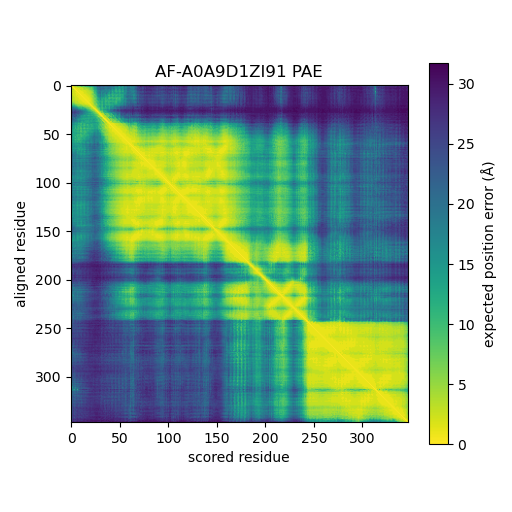1 1.00 93.75 113 GLU A CA 1
ATOM 909 C C . GLU A 1 113 ? 6.717 0.744 -26.572 1.00 93.75 113 GLU A C 1
ATOM 911 O O . GLU A 1 113 ? 5.640 0.483 -27.096 1.00 93.75 113 GLU A O 1
ATOM 916 N N . SER A 1 114 ? 7.827 0.938 -27.291 1.00 93.69 114 SER A N 1
ATOM 917 C CA . SER A 1 114 ? 7.895 0.806 -28.751 1.00 93.69 114 SER A CA 1
ATOM 918 C C . SER A 1 114 ? 7.930 -0.648 -29.240 1.00 93.69 114 SER A C 1
ATOM 920 O O . SER A 1 114 ? 7.944 -0.875 -30.445 1.00 93.69 114 SER A O 1
ATOM 922 N N . GLY A 1 115 ? 7.942 -1.632 -28.333 1.00 96.19 115 GLY A N 1
ATOM 923 C CA . GLY A 1 115 ? 7.963 -3.056 -28.669 1.00 96.19 115 GLY A CA 1
ATOM 924 C C . GLY A 1 115 ? 9.355 -3.643 -28.924 1.00 96.19 115 GLY A C 1
ATOM 925 O O . GLY A 1 115 ? 9.441 -4.770 -29.404 1.00 96.19 115 GLY A O 1
ATOM 926 N N . ASN A 1 116 ? 10.436 -2.932 -28.591 1.00 97.69 116 ASN A N 1
ATOM 927 C CA . ASN A 1 116 ? 11.806 -3.437 -28.734 1.00 97.69 116 ASN A CA 1
ATOM 928 C C . ASN A 1 116 ? 12.160 -4.410 -27.610 1.00 97.69 116 ASN A C 1
ATOM 930 O O . ASN A 1 116 ? 11.901 -4.119 -26.441 1.00 97.69 116 ASN A O 1
ATOM 934 N N . HIS A 1 117 ? 12.784 -5.537 -27.950 1.00 97.31 117 HIS A N 1
ATOM 935 C CA . HIS A 1 117 ? 13.149 -6.576 -26.990 1.00 97.31 117 HIS A CA 1
ATOM 936 C C . HIS A 1 117 ? 14.509 -6.254 -26.364 1.00 97.31 117 HIS A C 1
ATOM 938 O O . HIS A 1 117 ? 15.558 -6.499 -26.950 1.00 97.31 117 HIS A O 1
ATOM 944 N N . ILE A 1 118 ? 14.516 -5.747 -25.133 1.00 96.94 118 ILE A N 1
ATOM 945 C CA . ILE A 1 118 ? 15.738 -5.247 -24.476 1.00 96.94 118 ILE A CA 1
ATOM 946 C C . ILE A 1 118 ? 16.413 -6.263 -23.542 1.00 96.94 118 ILE A C 1
ATOM 948 O O . ILE A 1 118 ? 17.433 -5.963 -22.922 1.00 96.94 118 ILE A O 1
ATOM 952 N N . GLY A 1 119 ? 15.870 -7.474 -23.442 1.00 97.19 119 GLY A N 1
ATOM 953 C CA . GLY A 1 119 ? 16.460 -8.591 -22.711 1.00 97.19 119 GLY A CA 1
ATOM 954 C C . GLY A 1 119 ? 15.423 -9.414 -21.958 1.00 97.19 119 GLY A C 1
ATOM 955 O O . GLY A 1 119 ? 14.238 -9.353 -22.250 1.00 97.19 119 GLY A O 1
ATOM 956 N N . TYR A 1 120 ? 15.880 -10.166 -20.964 1.00 98.25 120 TYR A N 1
ATOM 957 C CA . TYR A 1 120 ? 15.064 -11.067 -20.159 1.00 98.25 120 TYR A CA 1
ATOM 958 C C . TYR A 1 120 ? 15.204 -10.775 -18.667 1.00 98.25 120 TYR A C 1
ATOM 960 O O . TYR A 1 120 ? 16.236 -10.277 -18.199 1.00 98.25 120 TYR A O 1
ATOM 968 N N . VAL A 1 121 ? 14.173 -11.163 -17.920 1.00 97.88 121 VAL A N 1
ATOM 969 C CA . VAL A 1 121 ? 14.249 -11.378 -16.473 1.00 97.88 121 VAL A CA 1
ATOM 970 C C . VAL A 1 121 ? 15.274 -12.492 -16.194 1.00 97.88 121 VAL A C 1
ATOM 972 O O . VAL A 1 121 ? 15.275 -13.499 -16.907 1.00 97.88 121 VAL A O 1
ATOM 975 N N . PRO A 1 122 ? 16.156 -12.348 -15.185 1.00 96.88 122 PRO A N 1
ATOM 976 C CA . PRO A 1 122 ? 17.075 -13.412 -14.786 1.00 96.88 122 PRO A CA 1
ATOM 977 C C . PRO A 1 122 ? 16.347 -14.716 -14.439 1.00 96.88 122 PRO A C 1
ATOM 979 O O . PRO A 1 122 ? 15.250 -14.695 -13.878 1.00 96.88 122 PRO A O 1
ATOM 982 N N . LYS A 1 123 ? 16.975 -15.856 -14.742 1.00 94.38 123 LYS A N 1
ATOM 983 C CA . LYS A 1 123 ? 16.378 -17.193 -14.597 1.00 94.38 123 LYS A CA 1
ATOM 984 C C . LYS A 1 123 ? 15.880 -17.466 -13.175 1.00 94.38 123 LYS A C 1
ATOM 986 O O . LYS A 1 123 ? 14.814 -18.047 -12.998 1.00 94.38 123 LYS A O 1
ATOM 991 N N . GLU A 1 124 ? 16.627 -17.008 -12.176 1.00 93.50 124 GLU A N 1
ATOM 992 C CA . GLU A 1 124 ? 16.305 -17.124 -10.754 1.00 93.50 124 GLU A CA 1
ATOM 993 C C . GLU A 1 124 ? 14.976 -16.446 -10.368 1.00 93.50 124 GLU A C 1
ATOM 995 O O . GLU A 1 124 ? 14.303 -16.908 -9.453 1.00 93.50 124 GLU A O 1
ATOM 1000 N N . TYR A 1 125 ? 14.542 -15.418 -11.107 1.00 95.81 125 TYR A N 1
ATOM 1001 C CA . TYR A 1 125 ? 13.289 -14.694 -10.855 1.00 95.81 125 TYR A CA 1
ATOM 1002 C C . TYR A 1 125 ? 12.185 -15.021 -11.865 1.00 95.81 125 TYR A C 1
ATOM 1004 O O . TYR A 1 125 ? 11.012 -14.735 -11.616 1.00 95.81 125 TYR A O 1
ATOM 1012 N N . ALA A 1 126 ? 12.536 -15.619 -13.005 1.00 96.00 126 ALA A N 1
ATOM 1013 C CA . ALA A 1 126 ? 11.644 -15.792 -14.147 1.00 96.00 126 ALA A CA 1
ATOM 1014 C C . ALA A 1 126 ? 10.376 -16.590 -13.793 1.00 96.00 126 ALA A C 1
ATOM 1016 O O . ALA A 1 126 ? 9.266 -16.154 -14.092 1.00 96.00 126 ALA A O 1
ATOM 1017 N N . GLN A 1 127 ? 10.516 -17.702 -13.061 1.00 95.88 127 GLN A N 1
ATOM 1018 C CA . GLN A 1 127 ? 9.376 -18.503 -12.595 1.00 95.88 127 GLN A CA 1
ATOM 1019 C C . GLN A 1 127 ? 8.451 -17.721 -11.648 1.00 95.88 127 GLN A C 1
ATOM 1021 O O . GLN A 1 127 ? 7.229 -17.824 -11.765 1.00 95.88 127 GLN A O 1
ATOM 1026 N N . GLY A 1 128 ? 9.021 -16.954 -10.714 1.00 95.62 128 GLY A N 1
ATOM 1027 C CA . GLY A 1 128 ? 8.259 -16.157 -9.755 1.00 95.62 128 GLY A CA 1
ATOM 1028 C C . GLY A 1 128 ? 7.477 -15.044 -10.449 1.00 95.62 128 GLY A C 1
ATOM 1029 O O . GLY A 1 128 ? 6.264 -14.949 -10.288 1.00 95.62 128 GLY A O 1
ATOM 1030 N N . ILE A 1 129 ? 8.145 -14.272 -11.311 1.00 96.81 129 ILE A N 1
ATOM 1031 C CA . ILE A 1 129 ? 7.511 -13.227 -12.126 1.00 96.81 129 ILE A CA 1
ATOM 1032 C C . ILE A 1 129 ? 6.396 -13.805 -13.001 1.00 96.81 129 ILE A C 1
ATOM 1034 O O . ILE A 1 129 ? 5.287 -13.276 -13.020 1.00 96.81 129 ILE A O 1
ATOM 1038 N N . LYS A 1 130 ? 6.659 -14.924 -13.680 1.00 95.62 130 LYS A N 1
ATOM 1039 C CA . LYS A 1 130 ? 5.667 -15.631 -14.494 1.00 95.62 130 LYS A CA 1
ATOM 1040 C C . LYS A 1 130 ? 4.431 -16.022 -13.682 1.00 95.62 130 LYS A C 1
ATOM 1042 O O . LYS A 1 130 ? 3.310 -15.848 -14.148 1.00 95.62 130 LYS A O 1
ATOM 1047 N N . ASN A 1 131 ? 4.614 -16.523 -12.461 1.00 95.12 131 ASN A N 1
ATOM 1048 C CA . ASN A 1 131 ? 3.495 -16.872 -11.585 1.00 95.12 131 ASN A CA 1
ATOM 1049 C C . ASN A 1 131 ? 2.663 -15.643 -11.200 1.00 95.12 131 ASN A C 1
ATOM 1051 O O . ASN A 1 131 ? 1.438 -15.723 -11.239 1.00 95.12 131 ASN A O 1
ATOM 1055 N N . LEU A 1 132 ? 3.304 -14.511 -10.891 1.00 94.88 132 LEU A N 1
ATOM 1056 C CA . LEU A 1 132 ? 2.602 -13.261 -10.581 1.00 94.88 132 LEU A CA 1
ATOM 1057 C C . LEU A 1 132 ? 1.782 -12.758 -11.783 1.00 94.88 132 LEU A C 1
ATOM 1059 O O . LEU A 1 132 ? 0.620 -12.389 -11.620 1.00 94.88 132 LEU A O 1
ATOM 1063 N N . ILE A 1 133 ? 2.339 -12.823 -13.000 1.00 93.81 133 ILE A N 1
ATOM 1064 C CA . ILE A 1 133 ? 1.619 -12.474 -14.239 1.00 93.81 133 ILE A CA 1
ATOM 1065 C C . ILE A 1 133 ? 0.396 -13.385 -14.426 1.00 93.81 133 ILE A C 1
ATOM 1067 O O . ILE A 1 133 ? -0.709 -12.898 -14.663 1.00 93.81 133 ILE A O 1
ATOM 1071 N N . LYS A 1 134 ? 0.553 -14.702 -14.243 1.00 92.38 134 LYS A N 1
ATOM 1072 C CA . LYS A 1 134 ? -0.546 -15.679 -14.357 1.00 92.38 134 LYS A CA 1
ATOM 1073 C C . LYS A 1 134 ? -1.651 -15.504 -13.320 1.00 92.38 134 LYS A C 1
ATOM 1075 O O . LYS A 1 134 ? -2.796 -15.854 -13.595 1.00 92.38 134 LYS A O 1
ATOM 1080 N N . GLN A 1 135 ? -1.327 -14.973 -12.145 1.00 90.69 135 GLN A N 1
ATOM 1081 C CA . GLN A 1 135 ? -2.315 -14.601 -11.129 1.00 90.69 135 GLN A CA 1
ATOM 1082 C C . GLN A 1 135 ? -3.132 -13.358 -11.525 1.00 90.69 135 GLN A C 1
ATOM 1084 O O . GLN A 1 135 ? -4.078 -13.005 -10.825 1.00 90.69 135 GLN A O 1
ATOM 1089 N N . GLY A 1 136 ? -2.795 -12.697 -12.639 1.00 90.81 136 GLY A N 1
ATOM 1090 C CA . GLY A 1 136 ? -3.454 -11.476 -13.095 1.00 90.81 136 GLY A CA 1
ATOM 1091 C C . GLY A 1 136 ? -3.003 -10.228 -12.336 1.00 90.81 136 GLY A C 1
ATOM 1092 O O . GLY A 1 136 ? -3.721 -9.230 -12.331 1.00 90.81 136 GLY A O 1
ATOM 1093 N N . LEU A 1 137 ? -1.842 -10.272 -11.672 1.00 91.06 137 LEU A N 1
ATOM 1094 C CA . LEU A 1 137 ? -1.299 -9.111 -10.976 1.00 91.06 137 LEU A CA 1
ATOM 1095 C C . LEU A 1 137 ? -0.743 -8.098 -11.980 1.00 91.06 137 LEU A C 1
ATOM 1097 O O . LEU A 1 137 ? 0.036 -8.423 -12.875 1.00 91.06 137 LEU A O 1
ATOM 1101 N N . GLU A 1 138 ? -1.126 -6.839 -11.795 1.00 92.06 138 GLU A N 1
ATOM 1102 C CA . GLU A 1 138 ? -0.643 -5.717 -12.596 1.00 92.06 138 GLU A CA 1
ATOM 1103 C C . GLU A 1 138 ? 0.740 -5.284 -12.099 1.00 92.06 138 GLU A C 1
ATOM 1105 O O . GLU A 1 138 ? 0.862 -4.507 -11.149 1.00 92.06 138 GLU A O 1
ATOM 1110 N N . LEU A 1 139 ? 1.785 -5.812 -12.734 1.00 95.38 139 LEU A N 1
ATOM 1111 C CA . LEU A 1 139 ? 3.167 -5.468 -12.416 1.00 95.38 139 LEU A CA 1
ATOM 1112 C C . LEU A 1 139 ? 3.551 -4.124 -13.050 1.00 95.38 139 LEU A C 1
ATOM 1114 O O . LEU A 1 139 ? 3.497 -3.957 -14.268 1.00 95.38 139 LEU A O 1
ATOM 1118 N N . ASN A 1 140 ? 4.000 -3.181 -12.228 1.00 96.19 140 ASN A N 1
ATOM 1119 C CA . ASN A 1 140 ? 4.626 -1.943 -12.669 1.00 96.19 140 ASN A CA 1
ATOM 1120 C C . ASN A 1 140 ? 6.142 -2.147 -12.768 1.00 96.19 140 ASN A C 1
ATOM 1122 O O . ASN A 1 140 ? 6.794 -2.456 -11.770 1.00 96.19 140 ASN A O 1
ATOM 1126 N N . CYS A 1 141 ? 6.685 -1.976 -13.973 1.00 97.56 141 CYS A N 1
ATOM 1127 C CA . CYS A 1 141 ? 8.103 -2.157 -14.255 1.00 97.56 141 CYS A CA 1
ATOM 1128 C C . CYS A 1 141 ? 8.714 -0.853 -14.774 1.00 97.56 141 CYS A C 1
ATOM 1130 O O . CYS A 1 141 ? 8.296 -0.338 -15.815 1.00 97.56 141 CYS A O 1
ATOM 1132 N N . THR A 1 142 ? 9.734 -0.337 -14.090 1.00 97.38 142 THR A N 1
ATOM 1133 C CA . THR A 1 142 ? 10.427 0.901 -14.482 1.00 97.38 142 THR A CA 1
ATOM 1134 C C . THR A 1 142 ? 11.934 0.744 -14.436 1.00 97.38 142 THR A C 1
ATOM 1136 O O . THR A 1 142 ? 12.463 0.108 -13.530 1.00 97.38 142 THR A O 1
ATOM 1139 N N . ILE A 1 143 ? 12.649 1.369 -15.370 1.00 97.69 143 ILE A N 1
ATOM 1140 C CA . ILE A 1 143 ? 14.115 1.392 -15.361 1.00 97.69 143 ILE A CA 1
ATOM 1141 C C . ILE A 1 143 ? 14.619 2.103 -14.107 1.00 97.69 143 ILE A C 1
ATOM 1143 O O . ILE A 1 143 ? 14.292 3.261 -13.880 1.00 97.69 143 ILE A O 1
ATOM 1147 N N . SER A 1 144 ? 15.458 1.442 -13.318 1.00 94.62 144 SER A N 1
ATOM 1148 C CA . SER A 1 144 ? 16.043 2.011 -12.099 1.00 94.62 144 SER A CA 1
ATOM 1149 C C . SER A 1 144 ? 17.501 2.428 -12.290 1.00 94.62 144 SER A C 1
ATOM 1151 O O . SER A 1 144 ? 17.998 3.326 -11.611 1.00 94.62 144 SER A O 1
ATOM 1153 N N . LYS A 1 145 ? 18.200 1.812 -13.254 1.00 94.88 145 LYS A N 1
ATOM 1154 C CA . LYS A 1 145 ? 19.596 2.120 -13.578 1.00 94.88 145 LYS A CA 1
ATOM 1155 C C . LYS A 1 145 ? 19.887 1.901 -15.057 1.00 94.88 145 LYS A C 1
ATOM 1157 O O . LYS A 1 145 ? 19.476 0.897 -15.632 1.00 94.88 145 LYS A O 1
ATOM 1162 N N . ASN A 1 146 ? 20.666 2.817 -15.629 1.00 93.56 146 ASN A N 1
ATOM 1163 C CA . ASN A 1 146 ? 21.234 2.724 -16.971 1.00 93.56 146 ASN A CA 1
ATOM 1164 C C . ASN A 1 146 ? 22.692 3.215 -16.936 1.00 93.56 146 ASN A C 1
ATOM 1166 O O . ASN A 1 146 ? 22.954 4.324 -16.475 1.00 93.56 146 ASN A O 1
ATOM 1170 N N . THR A 1 147 ? 23.647 2.399 -17.397 1.00 89.62 147 THR A N 1
ATOM 1171 C CA . THR A 1 147 ? 25.080 2.758 -17.391 1.00 89.62 147 THR A CA 1
ATOM 1172 C C . THR A 1 147 ? 25.542 3.597 -18.588 1.00 89.62 147 THR A C 1
ATOM 1174 O O . THR A 1 147 ? 26.701 3.998 -18.616 1.00 89.62 147 THR A O 1
ATOM 1177 N N . GLY A 1 148 ? 24.687 3.858 -19.585 1.00 82.44 148 GLY A N 1
ATOM 1178 C CA . GLY A 1 148 ? 24.971 4.776 -20.700 1.00 82.44 148 GLY A CA 1
ATOM 1179 C C . GLY A 1 148 ? 26.020 4.311 -21.724 1.00 82.44 148 GLY A C 1
ATOM 1180 O O . GLY A 1 148 ? 26.390 5.081 -22.608 1.00 82.44 148 GLY A O 1
ATOM 1181 N N . GLY A 1 149 ? 26.510 3.070 -21.627 1.00 86.88 149 GLY A N 1
ATOM 1182 C CA . GLY A 1 149 ? 27.477 2.497 -22.572 1.00 86.88 149 GLY A CA 1
ATOM 1183 C C . GLY A 1 149 ? 26.885 2.171 -23.952 1.00 86.88 149 GLY A C 1
ATOM 1184 O O . GLY A 1 149 ? 25.677 2.257 -24.167 1.00 86.88 149 GLY A O 1
ATOM 1185 N N . ASN A 1 150 ? 27.740 1.738 -24.890 1.00 88.69 150 ASN A N 1
ATOM 1186 C CA . ASN A 1 150 ? 27.304 1.278 -26.222 1.00 88.69 150 ASN A CA 1
ATOM 1187 C C . ASN A 1 150 ? 26.312 0.110 -26.140 1.00 88.69 150 ASN A C 1
ATOM 1189 O O . ASN A 1 150 ? 25.380 0.045 -26.933 1.00 88.69 150 ASN A O 1
ATOM 1193 N N . ILE A 1 151 ? 26.509 -0.778 -25.166 1.00 92.25 151 ILE A N 1
ATOM 1194 C CA . ILE A 1 151 ? 25.528 -1.766 -24.724 1.00 92.25 151 ILE A CA 1
ATOM 1195 C C . ILE A 1 151 ? 25.326 -1.479 -23.232 1.00 92.25 151 ILE A C 1
ATOM 1197 O O . ILE A 1 151 ? 26.222 -1.784 -22.438 1.00 92.25 151 ILE A O 1
ATOM 1201 N N . PRO A 1 152 ? 24.244 -0.786 -22.842 1.00 92.00 152 PRO A N 1
ATOM 1202 C CA . PRO A 1 152 ? 24.054 -0.366 -21.461 1.00 92.00 152 PRO A CA 1
ATOM 1203 C C . PRO A 1 152 ? 23.753 -1.566 -20.560 1.00 92.00 152 PRO A C 1
ATOM 1205 O O . PRO A 1 152 ? 23.073 -2.504 -20.957 1.00 92.00 152 PRO A O 1
ATOM 1208 N N . TYR A 1 153 ? 24.204 -1.518 -19.311 1.00 94.31 153 TYR A N 1
ATOM 1209 C CA . TYR A 1 153 ? 23.674 -2.400 -18.277 1.00 94.31 153 TYR A CA 1
ATOM 1210 C C . TYR A 1 153 ? 22.421 -1.749 -17.703 1.00 94.31 153 TYR A C 1
ATOM 1212 O O . TYR A 1 153 ? 22.478 -0.619 -17.207 1.00 94.31 153 TYR A O 1
ATOM 1220 N N . LEU A 1 154 ? 21.303 -2.468 -17.786 1.00 96.38 154 LEU A N 1
ATOM 1221 C CA . LEU A 1 154 ? 20.004 -1.998 -17.328 1.00 96.38 154 LEU A CA 1
ATOM 1222 C C . LEU A 1 154 ? 19.546 -2.768 -16.093 1.00 96.38 154 LEU A C 1
ATOM 1224 O O . LEU A 1 154 ? 19.716 -3.985 -15.998 1.00 96.38 154 LEU A O 1
ATOM 1228 N N . TYR A 1 155 ? 18.924 -2.041 -15.175 1.00 97.81 155 TYR A N 1
ATOM 1229 C CA . TYR A 1 155 ? 18.170 -2.602 -14.062 1.00 97.81 155 TYR A CA 1
ATOM 1230 C C . TYR A 1 155 ? 16.760 -2.032 -14.098 1.00 97.81 155 TYR A C 1
ATOM 1232 O O . TYR A 1 155 ? 16.561 -0.894 -14.533 1.00 97.81 155 TYR A O 1
ATOM 1240 N N . MET A 1 156 ? 15.799 -2.812 -13.621 1.00 97.69 156 MET A N 1
ATOM 1241 C CA . MET A 1 156 ? 14.424 -2.372 -13.450 1.00 97.69 156 MET A CA 1
ATOM 1242 C C . MET A 1 156 ? 13.919 -2.684 -12.051 1.00 97.69 156 MET A C 1
ATOM 1244 O O . MET A 1 156 ? 14.259 -3.719 -11.478 1.00 97.69 156 MET A O 1
ATOM 1248 N N . ASP A 1 157 ? 13.103 -1.780 -11.532 1.00 97.31 157 ASP A N 1
ATOM 1249 C CA . ASP A 1 157 ? 12.237 -2.050 -10.397 1.00 97.31 157 ASP A CA 1
ATOM 1250 C C . ASP A 1 157 ? 10.962 -2.697 -10.923 1.00 97.31 157 ASP A C 1
ATOM 1252 O O . ASP A 1 157 ? 10.335 -2.173 -11.846 1.00 97.31 157 ASP A O 1
ATOM 1256 N N . VAL A 1 158 ? 10.601 -3.841 -10.349 1.00 97.12 158 VAL A N 1
ATOM 1257 C CA . VAL A 1 158 ? 9.315 -4.501 -10.567 1.00 97.12 158 VAL A CA 1
ATOM 1258 C C . VAL A 1 158 ? 8.539 -4.399 -9.273 1.00 97.12 158 VAL A C 1
ATOM 1260 O O . VAL A 1 158 ? 9.007 -4.869 -8.239 1.00 97.12 158 VAL A O 1
ATOM 1263 N N . SER A 1 159 ? 7.356 -3.802 -9.333 1.00 94.75 159 SER A N 1
ATOM 1264 C CA . SER A 1 159 ? 6.512 -3.573 -8.169 1.00 94.75 159 SER A CA 1
ATOM 1265 C C . SER A 1 159 ? 5.055 -3.889 -8.458 1.00 94.75 159 SER A C 1
ATOM 1267 O O . SER A 1 159 ? 4.598 -3.785 -9.594 1.00 94.75 159 SER A O 1
ATOM 1269 N N . TYR A 1 160 ? 4.307 -4.268 -7.431 1.00 94.00 160 TYR A N 1
ATOM 1270 C CA . TYR A 1 160 ? 2.854 -4.354 -7.508 1.00 94.00 160 TYR A CA 1
ATOM 1271 C C . TYR A 1 160 ? 2.249 -4.198 -6.118 1.00 94.00 160 TYR A C 1
ATOM 1273 O O . TYR A 1 160 ? 2.923 -4.364 -5.100 1.00 94.00 160 TYR A O 1
ATOM 1281 N N . LYS A 1 161 ? 0.956 -3.880 -6.090 1.00 87.44 161 LYS A N 1
ATOM 1282 C CA . LYS A 1 161 ? 0.170 -3.853 -4.857 1.00 87.44 161 LYS A CA 1
ATOM 1283 C C . LYS A 1 161 ? -0.665 -5.119 -4.759 1.00 87.44 161 LYS A C 1
ATOM 1285 O O . LYS A 1 161 ? -1.297 -5.503 -5.750 1.00 87.44 161 LYS A O 1
ATOM 1290 N N . SER A 1 162 ? -0.682 -5.738 -3.582 1.00 85.69 162 SER A N 1
ATOM 1291 C CA . SER A 1 162 ? -1.562 -6.872 -3.296 1.00 85.69 162 SER A CA 1
ATOM 1292 C C . SER A 1 162 ? -3.032 -6.446 -3.361 1.00 85.69 162 SER A C 1
ATOM 1294 O O . SER A 1 162 ? -3.361 -5.253 -3.354 1.00 85.69 162 SER A O 1
ATOM 1296 N N . LYS A 1 163 ? -3.941 -7.421 -3.415 1.00 84.31 163 LYS A N 1
ATOM 1297 C CA . LYS A 1 163 ? -5.380 -7.138 -3.399 1.00 84.31 163 LYS A CA 1
ATOM 1298 C C . LYS A 1 163 ? -5.787 -6.424 -2.108 1.00 84.31 163 LYS A C 1
ATOM 1300 O O . LYS A 1 163 ? -6.513 -5.440 -2.164 1.00 84.31 163 LYS A O 1
ATOM 1305 N N . GLU A 1 164 ? -5.267 -6.886 -0.979 1.00 79.44 164 GLU A N 1
ATOM 1306 C CA . GLU A 1 164 ? -5.512 -6.327 0.350 1.00 79.44 164 GLU A CA 1
ATOM 1307 C C . GLU A 1 164 ? -4.996 -4.889 0.444 1.00 79.44 164 GLU A C 1
ATOM 1309 O O . GLU A 1 164 ? -5.688 -4.021 0.968 1.00 79.44 164 GLU A O 1
ATOM 1314 N N . GLN A 1 165 ? -3.811 -4.611 -0.116 1.00 76.88 165 GLN A N 1
ATOM 1315 C CA . GLN A 1 165 ? -3.279 -3.248 -0.189 1.00 76.88 165 GLN A CA 1
ATOM 1316 C C . GLN A 1 165 ? -4.188 -2.344 -1.031 1.00 76.88 165 GLN A C 1
ATOM 1318 O O . GLN A 1 165 ? -4.536 -1.254 -0.587 1.00 76.88 165 GLN A O 1
ATOM 1323 N N . LYS A 1 166 ? -4.620 -2.795 -2.218 1.00 83.62 166 LYS A N 1
ATOM 1324 C CA . LYS A 1 166 ? -5.544 -2.026 -3.072 1.00 83.62 166 LYS A CA 1
ATOM 1325 C C . LYS A 1 166 ? -6.883 -1.756 -2.369 1.00 83.62 166 LYS A C 1
ATOM 1327 O O . LYS A 1 166 ? -7.409 -0.651 -2.458 1.00 83.62 166 LYS A O 1
ATOM 1332 N N . GLU A 1 167 ? -7.422 -2.749 -1.664 1.00 83.44 167 GLU A N 1
ATOM 1333 C CA . GLU A 1 167 ? -8.677 -2.629 -0.913 1.00 83.44 167 GLU A CA 1
ATOM 1334 C C . GLU A 1 167 ? -8.547 -1.654 0.265 1.00 83.44 167 GLU A C 1
ATOM 1336 O O . GLU A 1 167 ? -9.410 -0.799 0.457 1.00 83.44 167 GLU A O 1
ATOM 1341 N N . PHE A 1 168 ? -7.438 -1.713 1.006 1.00 75.31 168 PHE A N 1
ATOM 1342 C CA . PHE A 1 168 ? -7.133 -0.758 2.071 1.00 75.31 168 PHE A CA 1
ATOM 1343 C C . PHE A 1 168 ? -7.069 0.684 1.551 1.00 75.31 168 PHE A C 1
ATOM 1345 O O . PHE A 1 168 ? -7.730 1.564 2.100 1.00 75.31 168 PHE A O 1
ATOM 1352 N N . GLU A 1 169 ? -6.317 0.927 0.474 1.00 80.00 169 GLU A N 1
ATOM 1353 C CA . GLU A 1 169 ? -6.195 2.261 -0.127 1.00 80.00 169 GLU A CA 1
ATOM 1354 C C . GLU A 1 169 ? -7.554 2.799 -0.581 1.00 80.00 169 GLU A C 1
ATOM 1356 O O . GLU A 1 169 ? -7.917 3.922 -0.232 1.00 80.00 169 GLU A O 1
ATOM 1361 N N . SER A 1 170 ? -8.346 1.970 -1.268 1.00 83.00 170 SER A N 1
ATOM 1362 C CA . SER A 1 170 ? -9.690 2.343 -1.715 1.00 83.00 170 SER A CA 1
ATOM 1363 C C . SER A 1 170 ? -10.623 2.671 -0.547 1.00 83.00 170 SER A C 1
ATOM 1365 O O . SER A 1 170 ? -11.413 3.612 -0.639 1.00 83.00 170 SER A O 1
ATOM 1367 N N . ASN A 1 171 ? -10.534 1.927 0.559 1.00 76.88 171 ASN A N 1
ATOM 1368 C CA . ASN A 1 171 ? -11.316 2.208 1.759 1.00 76.88 171 ASN A CA 1
ATOM 1369 C C . ASN A 1 171 ? -10.925 3.560 2.371 1.00 76.88 171 ASN A C 1
ATOM 1371 O O . ASN A 1 171 ? -11.806 4.357 2.690 1.00 76.88 171 ASN A O 1
ATOM 1375 N N . MET A 1 172 ? -9.625 3.852 2.483 1.00 72.81 172 MET A N 1
ATOM 1376 C CA . MET A 1 172 ? -9.129 5.136 2.995 1.00 72.81 172 MET A CA 1
ATOM 1377 C C . MET A 1 172 ? -9.585 6.315 2.134 1.00 72.81 172 MET A C 1
ATOM 1379 O O . MET A 1 172 ? -10.047 7.329 2.658 1.00 72.81 172 MET A O 1
ATOM 1383 N N . GLU A 1 173 ? -9.490 6.178 0.812 1.00 85.69 173 GLU A N 1
ATOM 1384 C CA . GLU A 1 173 ? -9.955 7.186 -0.142 1.00 85.69 173 GLU A CA 1
ATOM 1385 C C . GLU A 1 173 ? -11.454 7.456 0.029 1.00 85.69 173 GLU A C 1
ATOM 1387 O O . GLU A 1 173 ? -11.874 8.612 0.107 1.00 85.69 173 GLU A O 1
ATOM 1392 N N . GLN A 1 174 ? -12.266 6.402 0.158 1.00 83.38 174 GLN A N 1
ATOM 1393 C CA . GLN A 1 174 ? -13.713 6.541 0.297 1.00 83.38 174 GLN A CA 1
ATOM 1394 C C . GLN A 1 174 ? -14.124 7.165 1.636 1.00 83.38 174 GLN A C 1
ATOM 1396 O O . GLN A 1 174 ? -15.058 7.968 1.673 1.00 83.38 174 GLN A O 1
ATOM 1401 N N . ILE A 1 175 ? -13.425 6.822 2.720 1.00 77.44 175 ILE A N 1
ATOM 1402 C CA . ILE A 1 175 ? -13.606 7.426 4.044 1.00 77.44 175 ILE A CA 1
ATOM 1403 C C . ILE A 1 175 ? -13.386 8.935 3.968 1.00 77.44 175 ILE A C 1
ATOM 1405 O O . ILE A 1 175 ? -14.276 9.702 4.332 1.00 77.44 175 ILE A O 1
ATOM 1409 N N . LEU A 1 176 ? -12.240 9.356 3.431 1.00 77.75 176 LEU A N 1
ATOM 1410 C CA . LEU A 1 176 ? -11.906 10.769 3.300 1.00 77.75 176 LEU A CA 1
ATOM 1411 C C . LEU A 1 176 ? -12.932 11.509 2.432 1.00 77.75 176 LEU A C 1
ATOM 1413 O O . LEU A 1 176 ? -13.412 12.577 2.804 1.00 77.75 176 LEU A O 1
ATOM 1417 N N . ILE A 1 177 ? -13.314 10.932 1.289 1.00 82.31 177 ILE A N 1
ATOM 1418 C CA . ILE A 1 177 ? -14.326 11.526 0.406 1.00 82.31 177 ILE A CA 1
ATOM 1419 C C . ILE A 1 177 ? -15.657 11.712 1.147 1.00 82.31 177 ILE A C 1
ATOM 1421 O O . ILE A 1 177 ? -16.298 12.754 0.998 1.00 82.31 177 ILE A O 1
ATOM 1425 N N . ASN A 1 178 ? -16.086 10.726 1.937 1.00 80.19 178 ASN A N 1
ATOM 1426 C CA . ASN A 1 178 ? -17.324 10.817 2.710 1.00 80.19 178 ASN A CA 1
ATOM 1427 C C . ASN A 1 178 ? -17.234 11.908 3.784 1.00 80.19 178 ASN A C 1
ATOM 1429 O O . ASN A 1 178 ? -18.173 12.695 3.919 1.00 80.19 178 ASN A O 1
ATOM 1433 N N . ASN A 1 179 ? -16.098 12.004 4.479 1.00 71.69 179 ASN A N 1
ATOM 1434 C CA . ASN A 1 179 ? -15.843 13.049 5.469 1.00 71.69 179 ASN A CA 1
ATOM 1435 C C . ASN A 1 179 ? -15.901 14.438 4.823 1.00 71.69 179 ASN A C 1
ATOM 1437 O O . ASN A 1 179 ? -16.726 15.260 5.221 1.00 71.69 179 ASN A O 1
ATOM 1441 N N . LEU A 1 180 ? -15.139 14.668 3.747 1.00 73.94 180 LEU A N 1
ATOM 1442 C CA . LEU A 1 180 ? -15.133 15.939 3.013 1.00 73.94 180 LEU A CA 1
ATOM 1443 C C . LEU A 1 180 ? -16.522 16.326 2.486 1.00 73.94 180 LEU A C 1
ATOM 1445 O O . LEU A 1 180 ? -16.889 17.500 2.510 1.00 73.94 180 LEU A O 1
ATOM 1449 N N . LYS A 1 181 ? -17.322 15.352 2.034 1.00 75.31 181 LYS A N 1
ATOM 1450 C CA . LYS A 1 181 ? -18.710 15.593 1.610 1.00 75.31 181 LYS A CA 1
ATOM 1451 C C . LYS A 1 181 ? -19.624 15.961 2.783 1.00 75.31 181 LYS A C 1
ATOM 1453 O O . LYS A 1 181 ? -20.522 16.780 2.599 1.00 75.31 181 LYS A O 1
ATOM 1458 N N . SER A 1 182 ? -19.415 15.371 3.962 1.00 66.00 182 SER A N 1
ATOM 1459 C CA . SER A 1 182 ? -20.239 15.602 5.158 1.00 66.00 182 SER A CA 1
ATOM 1460 C C . SER A 1 182 ? -19.985 16.943 5.854 1.00 66.00 182 SER A C 1
ATOM 1462 O O . SER A 1 182 ? -20.939 17.535 6.352 1.00 66.00 182 SER A O 1
ATOM 1464 N N . LEU A 1 183 ? -18.744 17.448 5.836 1.00 62.09 183 LEU A N 1
ATOM 1465 C CA . LEU A 1 183 ? -18.361 18.735 6.443 1.00 62.09 183 LEU A CA 1
ATOM 1466 C C . LEU A 1 183 ? -19.019 19.943 5.751 1.00 62.09 183 LEU A C 1
ATOM 1468 O O . LEU A 1 183 ? -19.115 21.033 6.305 1.00 62.09 183 LEU A O 1
ATOM 1472 N N . GLY A 1 184 ? -19.526 19.757 4.531 1.00 53.69 184 GLY A N 1
ATOM 1473 C CA . GLY A 1 184 ? -20.085 20.848 3.749 1.00 53.69 184 GLY A CA 1
ATOM 1474 C C . GLY A 1 184 ? -19.001 21.756 3.160 1.00 53.69 184 GLY A C 1
ATOM 1475 O O . GLY A 1 184 ? -17.841 21.800 3.570 1.00 53.69 184 GLY A O 1
ATOM 1476 N N . LEU A 1 185 ? -19.376 22.461 2.097 1.00 51.97 185 LEU A N 1
ATOM 1477 C CA . LEU A 1 185 ? -18.420 23.085 1.180 1.00 51.97 185 LEU A CA 1
ATOM 1478 C C . LEU A 1 185 ? -17.744 24.345 1.739 1.00 51.97 185 LEU A C 1
ATOM 1480 O O . LEU A 1 185 ? -16.722 24.758 1.202 1.00 51.97 185 LEU A O 1
ATOM 1484 N N . ASP A 1 186 ? -18.261 24.935 2.813 1.00 50.66 186 ASP A N 1
ATOM 1485 C CA . ASP A 1 186 ? -17.689 26.153 3.396 1.00 50.66 186 ASP A CA 1
ATOM 1486 C C . ASP A 1 186 ? -16.469 25.840 4.292 1.00 50.66 186 ASP A C 1
ATOM 1488 O O . ASP A 1 186 ? -15.460 26.542 4.238 1.00 50.66 186 ASP A O 1
ATOM 1492 N N . GLU A 1 187 ? -16.486 24.728 5.038 1.00 48.06 187 GLU A N 1
ATOM 1493 C CA . GLU A 1 187 ? -15.371 24.309 5.912 1.00 48.06 187 GLU A CA 1
ATOM 1494 C C . GLU A 1 187 ? -14.171 23.765 5.117 1.00 48.06 187 GLU A C 1
ATOM 1496 O O . GLU A 1 187 ? -13.008 23.946 5.495 1.00 48.06 187 GLU A O 1
ATOM 1501 N N . THR A 1 188 ? -14.429 23.187 3.941 1.00 50.59 188 THR A N 1
ATOM 1502 C CA . THR A 1 188 ? -13.368 22.752 3.024 1.00 50.59 188 THR A CA 1
ATOM 1503 C C . THR A 1 188 ? -12.614 23.929 2.396 1.00 50.59 188 THR A C 1
ATOM 1505 O O . THR A 1 188 ? -11.504 23.726 1.916 1.00 50.59 188 THR A O 1
ATOM 1508 N N . GLU A 1 189 ? -13.141 25.165 2.376 1.00 54.59 189 GLU A N 1
ATOM 1509 C CA . GLU A 1 189 ? -12.436 26.335 1.808 1.00 54.59 189 GLU A CA 1
ATOM 1510 C C . GLU A 1 189 ? -11.207 26.741 2.640 1.00 54.59 189 GLU A C 1
ATOM 1512 O O . GLU A 1 189 ? -10.136 27.020 2.093 1.00 54.59 189 GLU A O 1
ATOM 1517 N N . ASP A 1 190 ? -11.315 26.701 3.968 1.00 54.75 190 ASP A N 1
ATOM 1518 C CA . ASP A 1 190 ? -10.195 26.997 4.872 1.00 54.75 190 ASP A CA 1
ATOM 1519 C C . ASP A 1 190 ? -9.151 25.876 4.904 1.00 54.75 190 ASP A C 1
ATOM 1521 O O . ASP A 1 190 ? -7.956 26.124 5.108 1.00 54.75 190 ASP A O 1
ATOM 1525 N N . ILE A 1 191 ? -9.583 24.635 4.676 1.00 54.97 191 ILE A N 1
ATOM 1526 C CA . ILE A 1 191 ? -8.692 23.499 4.434 1.00 54.97 191 ILE A CA 1
ATOM 1527 C C . ILE A 1 191 ? -7.972 23.685 3.084 1.00 54.97 191 ILE A C 1
ATOM 1529 O O . ILE A 1 191 ? -6.742 23.646 3.030 1.00 54.97 191 ILE A O 1
ATOM 1533 N N . ARG A 1 192 ? -8.699 24.017 2.007 1.00 62.62 192 ARG A N 1
ATOM 1534 C CA . ARG A 1 192 ? -8.148 24.314 0.669 1.00 62.62 192 ARG A CA 1
ATOM 1535 C C . ARG A 1 192 ? -7.068 25.389 0.707 1.00 62.62 192 ARG A C 1
ATOM 1537 O O . ARG A 1 192 ? -6.013 25.217 0.098 1.00 62.62 192 ARG A O 1
ATOM 1544 N N . ARG A 1 193 ? -7.292 26.491 1.430 1.00 56.84 193 ARG A N 1
ATOM 1545 C CA . ARG A 1 193 ? -6.312 27.588 1.548 1.00 56.84 193 ARG A CA 1
ATOM 1546 C C . ARG A 1 193 ? -5.026 27.177 2.256 1.00 56.84 193 ARG A C 1
ATOM 1548 O O . ARG A 1 193 ? -3.983 27.762 1.979 1.00 56.84 193 ARG A O 1
ATOM 1555 N N . ARG A 1 194 ? -5.099 26.205 3.169 1.00 57.41 194 ARG A N 1
ATOM 1556 C CA . ARG A 1 194 ? -3.933 25.710 3.911 1.00 57.41 194 ARG A CA 1
ATOM 1557 C C . ARG A 1 194 ? -3.070 24.759 3.091 1.00 57.41 194 ARG A C 1
ATOM 1559 O O . ARG A 1 194 ? -1.854 24.808 3.241 1.00 57.41 194 ARG A O 1
ATOM 1566 N N . TYR A 1 195 ? -3.674 23.944 2.227 1.00 54.72 195 TYR A N 1
ATOM 1567 C CA . TYR A 1 195 ? -2.955 22.847 1.575 1.00 54.72 195 TYR A CA 1
ATOM 1568 C C . TYR A 1 195 ? -2.854 22.923 0.041 1.00 54.72 195 TYR A C 1
ATOM 1570 O O . TYR A 1 195 ? -2.079 22.177 -0.562 1.00 54.72 195 TYR A O 1
ATOM 1578 N N . SER A 1 196 ? -3.579 23.832 -0.620 1.00 53.19 196 SER A N 1
ATOM 1579 C CA . SER A 1 196 ? -3.419 24.068 -2.060 1.00 53.19 196 SER A CA 1
ATOM 1580 C C . SER A 1 196 ? -2.378 25.158 -2.342 1.00 53.19 196 SER A C 1
ATOM 1582 O O . SER A 1 196 ? -2.406 26.248 -1.773 1.00 53.19 196 SER A O 1
ATOM 1584 N N . ALA A 1 197 ? -1.458 24.889 -3.273 1.00 47.56 197 ALA A N 1
ATOM 1585 C CA . ALA A 1 197 ? -0.538 25.906 -3.798 1.00 47.56 197 ALA A CA 1
ATOM 1586 C C . ALA A 1 197 ? -1.251 26.921 -4.718 1.00 47.56 197 ALA A C 1
ATOM 1588 O O . ALA A 1 197 ? -0.717 27.987 -5.028 1.00 47.56 197 ALA A O 1
ATOM 1589 N N . ILE A 1 198 ? -2.463 26.586 -5.167 1.00 54.09 198 ILE A N 1
ATOM 1590 C CA . ILE A 1 198 ? -3.282 27.402 -6.055 1.00 54.09 198 ILE A CA 1
ATOM 1591 C C . ILE A 1 198 ? -4.175 28.282 -5.185 1.00 54.09 198 ILE A C 1
ATOM 1593 O O . ILE A 1 198 ? -5.151 27.816 -4.605 1.00 54.09 198 ILE A O 1
ATOM 1597 N N . ARG A 1 199 ? -3.882 29.585 -5.133 1.00 56.09 199 ARG A N 1
ATOM 1598 C CA . ARG A 1 199 ? -4.858 30.563 -4.646 1.00 56.09 199 ARG A CA 1
ATOM 1599 C C . ARG A 1 199 ? -6.036 30.560 -5.612 1.00 56.09 199 ARG A C 1
ATOM 1601 O O . ARG A 1 199 ? -5.997 31.243 -6.635 1.00 56.09 199 ARG A O 1
ATOM 1608 N N . LEU A 1 200 ? -7.086 29.812 -5.285 1.00 57.31 200 LEU A N 1
ATOM 1609 C CA . LEU A 1 200 ? -8.416 30.139 -5.774 1.00 57.31 200 LEU A CA 1
ATOM 1610 C C . LEU A 1 200 ? -8.612 31.637 -5.519 1.00 57.31 200 LEU A C 1
ATOM 1612 O O . LEU A 1 200 ? -8.445 32.114 -4.394 1.00 57.31 200 LEU A O 1
ATOM 1616 N N . GLY A 1 201 ? -8.874 32.403 -6.578 1.00 60.72 201 GLY A N 1
ATOM 1617 C CA . GLY A 1 201 ? -9.250 33.802 -6.418 1.00 60.72 201 GLY A CA 1
ATOM 1618 C C . GLY A 1 201 ? -10.479 33.919 -5.512 1.00 60.72 201 GLY A C 1
ATOM 1619 O O . GLY A 1 201 ? -11.154 32.936 -5.222 1.00 60.72 201 GLY A O 1
ATOM 1620 N N . THR A 1 202 ? -10.842 35.132 -5.113 1.00 63.66 202 THR A N 1
ATOM 1621 C CA . THR A 1 202 ? -11.998 35.412 -4.236 1.00 63.66 202 THR A CA 1
ATOM 1622 C C . THR A 1 202 ? -13.372 35.078 -4.848 1.00 63.66 202 THR A C 1
ATOM 1624 O O . THR A 1 202 ? -14.406 35.500 -4.330 1.00 63.66 202 THR A O 1
ATOM 1627 N N . ARG A 1 203 ? -13.412 34.356 -5.976 1.00 72.00 203 ARG A N 1
ATOM 1628 C CA . ARG A 1 203 ? -14.639 33.995 -6.685 1.00 72.00 203 ARG A CA 1
ATOM 1629 C C . ARG A 1 203 ? -15.351 32.855 -5.975 1.00 72.00 203 ARG A C 1
ATOM 1631 O O . ARG A 1 203 ? -14.760 31.812 -5.700 1.00 72.00 203 ARG A O 1
ATOM 1638 N N . LYS A 1 204 ? -16.651 33.040 -5.760 1.00 77.62 204 LYS A N 1
ATOM 1639 C CA . LYS A 1 204 ? -17.519 32.007 -5.200 1.00 77.62 204 LYS A CA 1
ATOM 1640 C C . LYS A 1 204 ? -17.654 30.842 -6.175 1.00 77.62 204 LYS A C 1
ATOM 1642 O O . LYS A 1 204 ? -17.910 31.040 -7.362 1.00 77.62 204 LYS A O 1
ATOM 1647 N N . HIS A 1 205 ? -17.523 29.636 -5.656 1.00 78.31 205 HIS A N 1
ATOM 1648 C CA . HIS A 1 205 ? -17.630 28.392 -6.402 1.00 78.31 205 HIS A CA 1
ATOM 1649 C C . HIS A 1 205 ? -18.293 27.334 -5.523 1.00 78.31 205 HIS A C 1
ATOM 1651 O O . HIS A 1 205 ? -18.352 27.482 -4.305 1.00 78.31 205 HIS A O 1
ATOM 1657 N N . ARG A 1 206 ? -18.794 26.273 -6.149 1.00 79.12 206 ARG A N 1
ATOM 1658 C CA . ARG A 1 206 ? -19.303 25.078 -5.474 1.00 79.12 206 ARG A CA 1
ATOM 1659 C C . ARG A 1 206 ? -18.528 23.855 -5.927 1.00 79.12 206 ARG A C 1
ATOM 1661 O O . ARG A 1 206 ? -18.171 23.749 -7.097 1.00 79.12 206 ARG A O 1
ATOM 1668 N N . THR A 1 207 ? -18.306 22.921 -5.024 1.00 81.44 207 THR A N 1
ATOM 1669 C CA . THR A 1 207 ? -17.732 21.620 -5.351 1.00 81.44 207 THR A CA 1
ATOM 1670 C C . THR A 1 207 ? -18.777 20.748 -6.027 1.00 81.44 207 THR A C 1
ATOM 1672 O O . THR A 1 207 ? -19.920 20.650 -5.580 1.00 81.44 207 THR A O 1
ATOM 1675 N N . ILE A 1 208 ? -18.375 20.133 -7.130 1.00 86.75 208 ILE A N 1
ATOM 1676 C CA . ILE A 1 208 ? -19.177 19.201 -7.919 1.00 86.75 208 ILE A CA 1
ATOM 1677 C C . ILE A 1 208 ? -18.754 17.767 -7.623 1.00 86.75 208 ILE A C 1
ATOM 1679 O O . ILE A 1 208 ? -19.602 16.886 -7.522 1.00 86.75 208 ILE A O 1
ATOM 1683 N N . ASP A 1 209 ? -17.448 17.542 -7.493 1.00 87.06 209 ASP A N 1
ATOM 1684 C CA . ASP A 1 209 ? -16.884 16.217 -7.282 1.00 87.06 209 ASP A CA 1
ATOM 1685 C C . ASP A 1 209 ? -15.561 16.293 -6.521 1.00 87.06 209 ASP A C 1
ATOM 1687 O O . ASP A 1 209 ? -14.835 17.284 -6.622 1.00 87.06 209 ASP A O 1
ATOM 1691 N N . ILE A 1 210 ? -15.254 15.232 -5.780 1.00 85.81 210 ILE A N 1
ATOM 1692 C CA . ILE A 1 210 ? -13.998 15.062 -5.051 1.00 85.81 210 ILE A CA 1
ATOM 1693 C C . ILE A 1 210 ? -13.522 13.639 -5.288 1.00 85.81 210 ILE A C 1
ATOM 1695 O O . ILE A 1 210 ? -14.227 12.678 -4.976 1.00 85.81 210 ILE A O 1
ATOM 1699 N N . VAL A 1 211 ? -12.293 13.527 -5.776 1.00 88.00 211 VAL A N 1
ATOM 1700 C CA . VAL A 1 211 ? -11.553 12.275 -5.865 1.00 88.00 211 VAL A CA 1
ATOM 1701 C C . VAL A 1 211 ? -10.344 12.381 -4.949 1.00 88.00 211 VAL A C 1
ATOM 1703 O O . VAL A 1 211 ? -9.633 13.386 -4.966 1.00 88.00 211 VAL A O 1
ATOM 1706 N N . ALA A 1 212 ? -10.109 11.338 -4.166 1.00 85.31 212 ALA A N 1
ATOM 1707 C CA . ALA A 1 212 ? -8.931 11.197 -3.329 1.00 85.31 212 ALA A CA 1
ATOM 1708 C C . ALA A 1 212 ? -8.085 10.029 -3.826 1.00 85.31 212 ALA A C 1
ATOM 1710 O O . ALA A 1 212 ? -8.625 9.040 -4.316 1.00 85.31 212 ALA A O 1
ATOM 1711 N N . LYS A 1 213 ? -6.766 10.146 -3.681 1.00 87.44 213 LYS A N 1
ATOM 1712 C CA . LYS A 1 213 ? -5.824 9.052 -3.896 1.00 87.44 213 LYS A CA 1
ATOM 1713 C C . LYS A 1 213 ? -4.867 8.943 -2.721 1.00 87.44 213 LYS A C 1
ATOM 1715 O O . LYS A 1 213 ? -4.146 9.898 -2.432 1.00 87.44 213 LYS A O 1
ATOM 1720 N N . TYR A 1 214 ? -4.824 7.792 -2.062 1.00 77.19 214 TYR A N 1
ATOM 1721 C CA . TYR A 1 214 ? -3.935 7.589 -0.923 1.00 77.19 214 TYR A CA 1
ATOM 1722 C C . TYR A 1 214 ? -2.475 7.465 -1.381 1.00 77.19 214 TYR A C 1
ATOM 1724 O O . TYR A 1 214 ? -2.146 6.703 -2.295 1.00 77.19 214 TYR A O 1
ATOM 1732 N N . ARG A 1 215 ? -1.574 8.221 -0.743 1.00 73.88 215 ARG A N 1
ATOM 1733 C CA . ARG A 1 215 ? -0.123 8.182 -1.001 1.00 73.88 215 ARG A CA 1
ATOM 1734 C C . ARG A 1 215 ? 0.678 7.428 0.060 1.00 73.88 215 ARG A C 1
ATOM 1736 O O . ARG A 1 215 ? 1.886 7.265 -0.110 1.00 73.88 215 ARG A O 1
ATOM 1743 N N . GLY A 1 216 ? 0.038 6.959 1.128 1.00 64.00 216 GLY A N 1
ATOM 1744 C CA . GLY A 1 216 ? 0.744 6.481 2.316 1.00 64.00 216 GLY A CA 1
ATOM 1745 C C . GLY A 1 216 ? 1.002 7.603 3.317 1.00 64.00 216 GLY A C 1
ATOM 1746 O O . GLY A 1 216 ? 0.901 8.783 2.988 1.00 64.00 216 GLY A O 1
ATOM 1747 N N . ARG A 1 217 ? 1.350 7.225 4.555 1.00 64.88 217 ARG A N 1
ATOM 1748 C CA . ARG A 1 217 ? 1.682 8.160 5.653 1.00 64.88 217 ARG A CA 1
ATOM 1749 C C . ARG A 1 217 ? 0.614 9.237 5.887 1.00 64.88 217 ARG A C 1
ATOM 1751 O O . ARG A 1 217 ? 0.942 10.363 6.243 1.00 64.88 217 ARG A O 1
ATOM 1758 N N . ASN A 1 218 ? -0.648 8.870 5.678 1.00 65.19 218 ASN A N 1
ATOM 1759 C CA . ASN A 1 218 ? -1.819 9.719 5.925 1.00 65.19 218 ASN A CA 1
ATOM 1760 C C . ASN A 1 218 ? -1.877 10.946 5.008 1.00 65.19 218 ASN A C 1
ATOM 1762 O O . ASN A 1 218 ? -2.541 11.938 5.298 1.00 65.19 218 ASN A O 1
ATOM 1766 N N . THR A 1 219 ? -1.178 10.865 3.876 1.00 70.81 219 THR A N 1
ATOM 1767 C CA . THR A 1 219 ? -1.227 11.865 2.823 1.00 70.81 219 THR A CA 1
ATOM 1768 C C . THR A 1 219 ? -2.118 11.374 1.694 1.00 70.81 219 THR A C 1
ATOM 1770 O O . THR A 1 219 ? -2.005 10.234 1.233 1.00 70.81 219 THR A O 1
ATOM 1773 N N . PHE A 1 220 ? -2.966 12.267 1.207 1.00 78.69 220 PHE A N 1
ATOM 1774 C CA . PHE A 1 220 ? -3.826 12.047 0.058 1.00 78.69 220 PHE A CA 1
ATOM 1775 C C . PHE A 1 220 ? -3.531 13.084 -1.021 1.00 78.69 220 PHE A C 1
ATOM 1777 O O . PHE A 1 220 ? -3.307 14.257 -0.722 1.00 78.69 220 PHE A O 1
ATOM 1784 N N . ASP A 1 221 ? -3.565 12.662 -2.280 1.00 83.56 221 ASP A N 1
ATOM 1785 C CA . ASP A 1 221 ? -3.780 13.587 -3.387 1.00 83.56 221 ASP A CA 1
ATOM 1786 C C . ASP A 1 221 ? -5.275 13.812 -3.529 1.00 83.56 221 ASP A C 1
ATOM 1788 O O . ASP A 1 221 ? -6.032 12.851 -3.679 1.00 83.56 221 ASP A O 1
ATOM 1792 N N . ILE A 1 222 ? -5.697 15.067 -3.536 1.00 83.38 222 ILE A N 1
ATOM 1793 C CA . ILE A 1 222 ? -7.086 15.433 -3.771 1.00 83.38 222 ILE A CA 1
ATOM 1794 C C . ILE A 1 222 ? -7.204 16.115 -5.119 1.00 83.38 222 ILE A C 1
ATOM 1796 O O . ILE A 1 222 ? -6.476 17.063 -5.421 1.00 83.38 222 ILE A O 1
ATOM 1800 N N . ILE A 1 223 ? -8.147 15.615 -5.914 1.00 87.38 223 ILE A N 1
ATOM 1801 C CA . ILE A 1 223 ? -8.620 16.243 -7.137 1.00 87.38 223 ILE A CA 1
ATOM 1802 C C . ILE A 1 223 ? -10.062 16.657 -6.893 1.00 87.38 223 ILE A C 1
ATOM 1804 O O . ILE A 1 223 ? -10.978 15.836 -6.885 1.00 87.38 223 ILE A O 1
ATOM 1808 N N . GLU A 1 224 ? -10.261 17.951 -6.719 1.00 84.94 224 GLU A N 1
ATOM 1809 C CA . GLU A 1 224 ? -11.578 18.533 -6.531 1.00 84.94 224 GLU A CA 1
ATOM 1810 C C . GLU A 1 224 ? -12.025 19.218 -7.820 1.00 84.94 224 GLU A C 1
ATOM 1812 O O . GLU A 1 224 ? -11.303 20.034 -8.395 1.00 84.94 224 GLU A O 1
ATOM 1817 N N . THR A 1 225 ? -13.231 18.903 -8.280 1.00 88.12 225 THR A N 1
ATOM 1818 C CA . THR A 1 225 ? -13.869 19.624 -9.381 1.00 88.12 225 THR A CA 1
ATOM 1819 C C . THR A 1 225 ? -14.804 20.670 -8.802 1.00 88.12 225 THR A C 1
ATOM 1821 O O . THR A 1 225 ? -15.799 20.327 -8.164 1.00 88.12 225 THR A O 1
ATOM 1824 N N . VAL A 1 226 ? -14.516 21.942 -9.061 1.00 86.31 226 VAL A N 1
ATOM 1825 C CA . VAL A 1 226 ? -15.337 23.079 -8.638 1.00 86.31 226 VAL A CA 1
ATOM 1826 C C . VAL A 1 226 ? -16.001 23.748 -9.835 1.00 86.31 226 VAL A C 1
ATOM 1828 O O . VAL A 1 226 ? -15.490 23.695 -10.950 1.00 86.31 226 VAL A O 1
ATOM 1831 N N . GLU A 1 227 ? -17.136 24.394 -9.605 1.00 88.00 227 GLU A N 1
ATOM 1832 C CA . GLU A 1 227 ? -17.882 25.177 -10.586 1.00 88.00 227 GLU A CA 1
ATOM 1833 C C . GLU A 1 227 ? -18.116 26.585 -10.032 1.00 88.00 227 GLU A C 1
ATOM 1835 O O . GLU A 1 227 ? -18.677 26.746 -8.944 1.00 88.00 227 GLU A O 1
ATOM 1840 N N . TYR A 1 228 ? -17.664 27.611 -10.753 1.00 85.75 228 TYR A N 1
ATOM 1841 C CA . TYR A 1 228 ? -17.860 29.002 -10.349 1.00 85.75 228 TYR A CA 1
ATOM 1842 C C . TYR A 1 228 ? -19.331 29.412 -10.470 1.00 85.75 228 TYR A C 1
ATOM 1844 O O . TYR A 1 228 ? -20.004 29.103 -11.451 1.00 85.75 228 TYR A O 1
ATOM 1852 N N . ILE A 1 229 ? -19.842 30.130 -9.468 1.00 85.56 229 ILE A N 1
ATOM 1853 C CA . ILE A 1 229 ? -21.269 30.486 -9.401 1.00 85.56 229 ILE A CA 1
ATOM 1854 C C . ILE A 1 229 ? -21.637 31.549 -10.448 1.00 85.56 229 ILE A C 1
ATOM 1856 O O . ILE A 1 229 ? -22.765 31.574 -10.930 1.00 85.56 229 ILE A O 1
ATOM 1860 N N . ASP A 1 230 ? -20.702 32.432 -10.797 1.00 87.00 230 ASP A N 1
ATOM 1861 C CA . ASP A 1 230 ? -20.939 33.573 -11.687 1.00 87.00 230 ASP A CA 1
ATOM 1862 C C . ASP A 1 230 ? -21.028 33.183 -13.168 1.00 87.00 230 ASP A C 1
ATOM 1864 O O . ASP A 1 230 ? -21.821 33.772 -13.902 1.00 87.00 230 ASP A O 1
ATOM 1868 N N . ASN A 1 231 ? -20.248 32.197 -13.612 1.00 88.31 231 ASN A N 1
ATOM 1869 C CA . ASN A 1 231 ? -20.170 31.813 -15.023 1.00 88.31 231 ASN A CA 1
ATOM 1870 C C . ASN A 1 231 ? -20.335 30.306 -15.293 1.00 88.31 231 ASN A C 1
ATOM 1872 O O . ASN A 1 231 ? -20.262 29.895 -16.449 1.00 88.31 231 ASN A O 1
ATOM 1876 N N . SER A 1 232 ? -20.581 29.489 -14.260 1.00 88.25 232 SER A N 1
ATOM 1877 C CA . SER A 1 232 ? -20.693 28.021 -14.356 1.00 88.25 232 SER A CA 1
ATOM 1878 C C . SER A 1 232 ? -19.459 27.328 -14.954 1.00 88.25 232 SER A C 1
ATOM 1880 O O . SER A 1 232 ? -19.537 26.198 -15.437 1.00 88.25 232 SER A O 1
ATOM 1882 N N . GLU A 1 233 ? -18.304 27.992 -14.945 1.00 89.88 233 GLU A N 1
ATOM 1883 C CA . GLU A 1 233 ? -17.058 27.432 -15.452 1.00 89.88 233 GLU A CA 1
ATOM 1884 C C . GLU A 1 233 ? -16.486 26.424 -14.455 1.00 89.88 233 GLU A C 1
ATOM 1886 O O . GLU A 1 233 ? -16.468 26.670 -13.245 1.00 89.88 233 GLU A O 1
ATOM 1891 N N . ARG A 1 234 ? -16.004 25.287 -14.966 1.00 89.50 234 ARG A N 1
ATOM 1892 C CA . ARG A 1 234 ? -15.492 24.187 -14.147 1.00 89.50 234 ARG A CA 1
ATOM 1893 C C . ARG A 1 234 ? -13.978 24.156 -14.116 1.00 89.50 234 ARG A C 1
ATOM 1895 O O . ARG A 1 234 ? -13.331 24.213 -15.158 1.00 89.50 234 ARG A O 1
ATOM 1902 N N . HIS A 1 235 ? -13.433 23.971 -12.922 1.00 86.25 235 HIS A N 1
ATOM 1903 C CA . HIS A 1 235 ? -11.999 23.919 -12.668 1.00 86.25 235 HIS A CA 1
ATOM 1904 C C . HIS A 1 235 ? -11.645 22.699 -11.834 1.00 86.25 235 HIS A C 1
ATOM 1906 O O . HIS A 1 235 ? -12.410 22.292 -10.962 1.00 86.25 235 HIS A O 1
ATOM 1912 N N . LYS A 1 236 ? -10.471 22.125 -12.103 1.00 85.81 236 LYS A N 1
ATOM 1913 C CA . LYS A 1 236 ? -9.893 21.065 -11.277 1.00 85.81 236 LYS A CA 1
ATOM 1914 C C . LYS A 1 236 ? -8.820 21.650 -10.379 1.00 85.81 236 LYS A C 1
ATOM 1916 O O . LYS A 1 236 ? -7.870 22.265 -10.861 1.00 85.81 236 LYS A O 1
ATOM 1921 N N . LEU A 1 237 ? -8.964 21.417 -9.088 1.00 80.50 237 LEU A N 1
ATOM 1922 C CA . 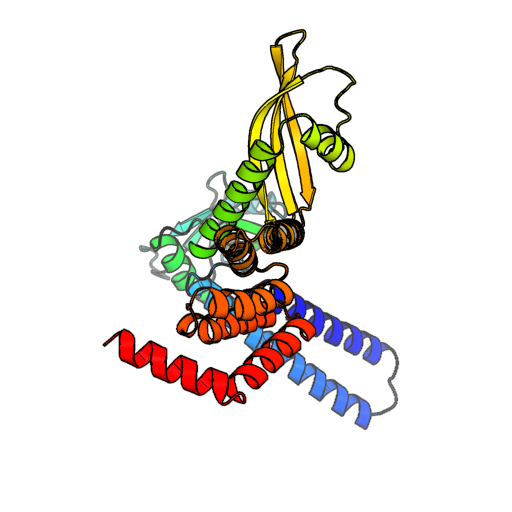LEU A 1 237 ? -8.002 21.795 -8.072 1.00 80.50 237 LEU A CA 1
ATOM 1923 C C . LEU A 1 237 ? -7.264 20.542 -7.641 1.00 80.50 237 LEU A C 1
ATOM 1925 O O . LEU A 1 237 ? -7.889 19.534 -7.330 1.00 80.50 237 LEU A O 1
ATOM 1929 N N . ASN A 1 238 ? -5.938 20.621 -7.642 1.00 83.12 238 ASN A N 1
ATOM 1930 C CA . ASN A 1 238 ? -5.079 19.543 -7.177 1.00 83.12 238 ASN A CA 1
ATOM 1931 C C . ASN A 1 238 ? -4.348 20.032 -5.933 1.00 83.12 238 ASN A C 1
ATOM 1933 O O . ASN A 1 238 ? -3.670 21.065 -5.984 1.00 83.12 238 ASN A O 1
ATOM 1937 N N . TYR A 1 239 ? -4.491 19.316 -4.828 1.00 75.50 239 TYR A N 1
ATOM 1938 C CA . TYR A 1 239 ? -3.813 19.646 -3.582 1.00 75.50 239 TYR A CA 1
ATOM 1939 C C . TYR A 1 239 ? -3.520 18.396 -2.762 1.00 75.50 239 TYR A C 1
ATOM 1941 O O . TYR A 1 239 ? -4.127 17.347 -2.962 1.00 75.50 239 TYR A O 1
ATOM 1949 N N . TYR A 1 240 ? -2.553 18.517 -1.857 1.00 75.00 240 TYR A N 1
ATOM 1950 C CA . TYR A 1 240 ? -2.247 17.465 -0.897 1.00 75.00 240 TYR A CA 1
ATOM 1951 C C . TYR A 1 240 ? -3.147 17.625 0.313 1.00 75.00 240 TYR A C 1
ATOM 1953 O O . TYR A 1 240 ? -3.475 18.743 0.688 1.00 75.00 240 TYR A O 1
ATOM 1961 N N . TYR A 1 241 ? -3.535 16.530 0.939 1.00 69.31 241 TYR A N 1
ATOM 1962 C CA . TYR A 1 241 ? -4.275 16.582 2.184 1.00 69.31 241 TYR A CA 1
ATOM 1963 C C . TYR A 1 241 ? -3.637 15.631 3.182 1.00 69.31 241 TYR A C 1
ATOM 1965 O O . TYR A 1 241 ? -3.538 14.430 2.939 1.00 69.31 241 TYR A O 1
ATOM 1973 N N . GLU A 1 242 ? -3.134 16.203 4.269 1.00 66.19 242 GLU A N 1
ATOM 1974 C CA . GLU A 1 242 ? -2.604 15.465 5.409 1.00 66.19 242 GLU A CA 1
ATOM 1975 C C . GLU A 1 242 ? -3.684 15.483 6.484 1.00 66.19 242 GLU A C 1
ATOM 1977 O O . GLU A 1 242 ? -3.820 16.462 7.221 1.00 66.19 242 GLU A O 1
ATOM 1982 N N . GLU A 1 243 ? -4.494 14.429 6.530 1.00 62.97 243 GLU A N 1
ATOM 1983 C CA . GLU A 1 243 ? -5.543 14.298 7.537 1.00 62.97 243 GLU A CA 1
ATOM 1984 C C . GLU A 1 243 ? -5.096 13.335 8.624 1.00 62.97 243 GLU A C 1
ATOM 1986 O O . GLU A 1 243 ? -4.577 12.257 8.350 1.00 62.97 243 GLU A O 1
ATOM 1991 N N . ASN A 1 244 ? -5.328 13.719 9.874 1.00 65.00 244 ASN A N 1
ATOM 1992 C CA . ASN A 1 244 ? -5.212 12.813 11.006 1.00 65.00 244 ASN A CA 1
ATOM 1993 C C . ASN A 1 244 ? -6.611 12.268 11.311 1.00 65.00 244 ASN A C 1
ATOM 1995 O O . ASN A 1 244 ? -7.218 12.633 12.322 1.00 65.00 244 ASN A O 1
ATOM 1999 N N . ILE A 1 245 ? -7.140 11.465 10.378 1.00 67.88 245 ILE A N 1
ATOM 2000 C CA . ILE A 1 245 ? -8.498 10.891 10.424 1.00 67.88 245 ILE A CA 1
ATOM 2001 C C . ILE A 1 245 ? -8.723 10.214 11.774 1.00 67.88 245 ILE A C 1
ATOM 2003 O O . ILE A 1 245 ? -9.763 10.376 12.408 1.00 67.88 245 ILE A O 1
ATOM 2007 N N . GLY A 1 246 ? -7.707 9.506 12.259 1.00 71.31 246 GLY A N 1
ATOM 2008 C CA . GLY A 1 246 ? -7.710 8.840 13.543 1.00 71.31 246 GLY A CA 1
ATOM 2009 C C . GLY A 1 246 ? -7.899 9.791 14.712 1.00 71.31 246 GLY A C 1
ATOM 2010 O O . GLY A 1 246 ? -8.644 9.479 15.643 1.00 71.31 246 GLY A O 1
ATOM 2011 N N . HIS A 1 247 ? -7.256 10.959 14.683 1.00 76.12 247 HIS A N 1
ATOM 2012 C CA . HIS A 1 247 ? -7.434 11.964 15.725 1.00 76.12 247 HIS A CA 1
ATOM 2013 C C . HIS A 1 247 ? -8.843 12.559 15.715 1.00 76.12 247 HIS A C 1
ATOM 2015 O O . HIS A 1 247 ? -9.451 12.678 16.780 1.00 76.12 247 HIS A O 1
ATOM 2021 N N . GLU A 1 248 ? -9.384 12.880 14.542 1.00 75.81 248 GLU A N 1
ATOM 2022 C CA . GLU A 1 248 ? -10.736 13.428 14.428 1.00 75.81 248 GLU A CA 1
ATOM 2023 C C . GLU A 1 248 ? -11.796 12.411 14.865 1.00 75.81 248 GLU A C 1
ATOM 2025 O O . GLU A 1 248 ? -12.618 12.704 15.737 1.00 75.81 248 GLU A O 1
ATOM 2030 N N . ASN A 1 249 ? -11.716 11.180 14.358 1.00 79.19 249 ASN A N 1
ATOM 2031 C CA . ASN A 1 249 ? -12.548 10.066 14.806 1.00 79.19 249 ASN A CA 1
ATOM 2032 C C . ASN A 1 249 ? -12.464 9.874 16.323 1.00 79.19 249 ASN A C 1
ATOM 2034 O O . ASN A 1 249 ? -13.483 9.660 16.977 1.00 79.19 249 ASN A O 1
ATOM 2038 N N . TYR A 1 250 ? -11.263 9.974 16.901 1.00 86.06 250 TYR A N 1
ATOM 2039 C CA . TYR A 1 250 ? -11.067 9.825 18.340 1.00 86.06 250 TYR A CA 1
ATOM 2040 C C . TYR A 1 250 ? -11.786 10.926 19.137 1.00 86.06 250 TYR A C 1
ATOM 2042 O O . TYR A 1 250 ? -12.428 10.637 20.155 1.00 86.06 250 TYR A O 1
ATOM 2050 N N . GLU A 1 251 ? -11.701 12.181 18.692 1.00 85.75 251 GLU A N 1
ATOM 2051 C CA . GLU A 1 251 ? -12.382 13.308 19.334 1.00 85.75 251 GLU A CA 1
ATOM 2052 C C . GLU A 1 251 ? -13.906 13.231 19.165 1.00 85.75 251 GLU A C 1
ATOM 2054 O O . GLU A 1 251 ? -14.635 13.385 20.150 1.00 85.75 251 GLU A O 1
ATOM 2059 N N . ASN A 1 252 ? -14.391 12.889 17.970 1.00 77.44 252 ASN A N 1
ATOM 2060 C CA . ASN A 1 252 ? -15.814 12.688 17.693 1.00 77.44 252 ASN A CA 1
ATOM 2061 C C . ASN A 1 252 ? -16.391 11.527 18.510 1.00 77.44 252 ASN A C 1
ATOM 2063 O O . ASN A 1 252 ? -17.450 11.669 19.128 1.00 77.44 252 ASN A O 1
ATOM 2067 N N . ALA A 1 253 ? -15.666 10.412 18.618 1.00 91.31 253 ALA A N 1
ATOM 2068 C CA . ALA A 1 253 ? -16.047 9.295 19.474 1.00 91.31 253 ALA A CA 1
ATOM 2069 C C . ALA A 1 253 ? -16.161 9.738 20.939 1.00 91.31 253 ALA A C 1
ATOM 2071 O O . ALA A 1 253 ? -17.152 9.438 21.602 1.00 91.31 253 ALA A O 1
ATOM 2072 N N . ARG A 1 254 ? -15.208 10.542 21.432 1.00 94.81 254 ARG A N 1
ATOM 2073 C CA . ARG A 1 254 ? -15.237 11.088 22.798 1.00 94.81 254 ARG A CA 1
ATOM 2074 C C . ARG A 1 254 ? -16.440 12.010 23.036 1.00 94.81 254 ARG A C 1
ATOM 2076 O O . ARG A 1 254 ? -16.968 12.041 24.149 1.00 94.81 254 ARG A O 1
ATOM 2083 N N . LEU A 1 255 ? -16.866 12.778 22.032 1.00 86.50 255 LEU A N 1
ATOM 2084 C CA . LEU A 1 255 ? -18.085 13.593 22.102 1.00 86.50 255 LEU A CA 1
ATOM 2085 C C . LEU A 1 255 ? -19.343 12.716 22.129 1.00 86.50 255 LEU A C 1
ATOM 2087 O O . LEU A 1 255 ? -20.198 12.929 22.990 1.00 86.50 255 LEU A O 1
ATOM 2091 N N . CYS A 1 256 ? -19.413 11.688 21.279 1.00 89.38 256 CYS A N 1
ATOM 2092 C CA . CYS A 1 256 ? -20.504 10.708 21.272 1.00 89.38 256 CYS A CA 1
ATOM 2093 C C . CYS A 1 256 ? -20.620 9.990 22.626 1.00 89.38 256 CYS A C 1
ATOM 2095 O O . CYS A 1 256 ? -21.710 9.886 23.186 1.00 89.38 256 CYS A O 1
ATOM 2097 N N . GLU A 1 257 ? -19.492 9.599 23.229 1.00 94.50 257 GLU A N 1
ATOM 2098 C CA . GLU A 1 257 ? -19.457 9.020 24.574 1.00 94.50 257 GLU A CA 1
ATOM 2099 C C . GLU A 1 257 ? -20.068 9.947 25.636 1.00 94.50 257 GLU A C 1
ATOM 2101 O O . GLU A 1 257 ? -20.832 9.492 26.489 1.00 94.50 257 GLU A O 1
ATOM 2106 N N . LYS A 1 258 ? -19.743 11.248 25.594 1.00 94.31 258 LYS A N 1
ATOM 2107 C CA . LYS A 1 258 ? -20.307 12.250 26.516 1.00 94.31 258 LYS A CA 1
ATOM 2108 C C . LYS A 1 258 ? -21.803 12.453 26.294 1.00 94.31 258 LYS A C 1
ATOM 2110 O O . LYS A 1 258 ? -22.526 12.682 27.260 1.00 94.31 258 LYS A O 1
ATOM 2115 N N . ALA A 1 259 ? -22.253 12.352 25.047 1.00 93.56 259 ALA A N 1
ATOM 2116 C CA . ALA A 1 259 ? -23.661 12.397 24.670 1.00 93.56 259 ALA A CA 1
ATOM 2117 C C . ALA A 1 259 ? -24.408 11.074 24.941 1.00 93.56 259 ALA A C 1
ATOM 2119 O O . ALA A 1 259 ? -25.609 10.994 24.700 1.00 93.56 259 ALA A O 1
ATOM 2120 N N . ASN A 1 260 ? -23.719 10.052 25.467 1.00 94.50 260 ASN A N 1
ATOM 2121 C CA . ASN A 1 260 ? -24.236 8.703 25.698 1.00 94.50 260 ASN A CA 1
ATOM 2122 C C . ASN A 1 260 ? -24.659 7.954 24.414 1.00 94.50 260 ASN A C 1
ATOM 2124 O O . ASN A 1 260 ? -25.383 6.961 24.490 1.00 94.50 260 ASN A O 1
ATOM 2128 N N . ASP A 1 261 ? -24.163 8.376 23.249 1.00 94.50 261 ASP A N 1
ATOM 2129 C CA . ASP A 1 261 ? -24.265 7.623 21.998 1.00 94.50 261 ASP A CA 1
ATOM 2130 C C . ASP A 1 261 ? -23.097 6.632 21.885 1.00 94.50 261 ASP A C 1
ATOM 2132 O O . ASP A 1 261 ? -22.074 6.855 21.231 1.00 94.50 261 ASP A O 1
ATOM 2136 N N . VAL A 1 262 ? -23.231 5.528 22.619 1.00 95.81 262 VAL A N 1
ATOM 2137 C CA . VAL A 1 262 ? -22.161 4.538 22.783 1.00 95.81 262 VAL A CA 1
ATOM 2138 C C . VAL A 1 262 ? -21.883 3.761 21.493 1.00 95.81 262 VAL A C 1
ATOM 2140 O O . VAL A 1 262 ? -20.732 3.415 21.241 1.00 95.81 262 VAL A O 1
ATOM 2143 N N . ASN A 1 263 ? -22.898 3.497 20.669 1.00 92.00 263 ASN A N 1
ATOM 2144 C CA . ASN A 1 263 ? -22.725 2.698 19.453 1.00 92.00 263 ASN A CA 1
ATOM 2145 C C . ASN A 1 263 ? -21.950 3.472 18.384 1.00 92.00 263 ASN A C 1
ATOM 2147 O O . ASN A 1 263 ? -21.013 2.926 17.802 1.00 92.00 263 ASN A O 1
ATOM 2151 N N . THR A 1 264 ? -22.270 4.754 18.187 1.00 84.25 264 THR A N 1
ATOM 2152 C CA . THR A 1 264 ? -21.514 5.617 17.271 1.00 84.25 264 THR A CA 1
ATOM 2153 C C . THR A 1 264 ? -20.073 5.789 17.748 1.00 84.25 264 THR A C 1
ATOM 2155 O O . THR A 1 264 ? -19.141 5.661 16.955 1.00 84.25 264 THR A O 1
ATOM 2158 N N . ALA A 1 265 ? -19.860 5.975 19.057 1.00 94.00 265 ALA A N 1
ATOM 2159 C CA . ALA A 1 265 ? -18.513 6.043 19.625 1.00 94.00 265 ALA A CA 1
ATOM 2160 C C . ALA A 1 265 ? -17.703 4.757 19.380 1.00 94.00 265 ALA A C 1
ATOM 2162 O O . ALA A 1 265 ? -16.534 4.829 19.004 1.00 94.00 265 ALA A O 1
ATOM 2163 N N . ILE A 1 266 ? -18.320 3.582 19.564 1.00 96.50 266 ILE A N 1
ATOM 2164 C CA . ILE A 1 266 ? -17.689 2.290 19.263 1.00 96.50 266 ILE A CA 1
ATOM 2165 C C . ILE A 1 266 ? -17.296 2.219 17.788 1.00 96.50 266 ILE A C 1
ATOM 2167 O O . ILE A 1 266 ? -16.143 1.912 17.501 1.00 96.50 266 ILE A O 1
ATOM 2171 N N . SER A 1 267 ? -18.214 2.549 16.875 1.00 88.38 267 SER A N 1
ATOM 2172 C CA . SER A 1 267 ? -17.953 2.500 15.433 1.00 88.38 267 SER A CA 1
ATOM 2173 C C . SER A 1 267 ? -16.754 3.365 15.038 1.00 88.38 267 SER A C 1
ATOM 2175 O O . SER A 1 267 ? -15.914 2.932 14.254 1.00 88.38 267 SER A O 1
ATOM 2177 N N . LEU A 1 268 ? -16.647 4.573 15.597 1.00 79.62 268 LEU A N 1
ATOM 2178 C CA . LEU A 1 268 ? -15.541 5.493 15.318 1.00 79.62 268 LEU A CA 1
ATOM 2179 C C . LEU A 1 268 ? -14.205 4.990 15.886 1.00 79.62 268 LEU A C 1
ATOM 2181 O O . LEU A 1 268 ? -13.175 5.072 15.218 1.00 79.62 268 LEU A O 1
ATOM 2185 N N . TYR A 1 269 ? -14.193 4.416 17.092 1.00 94.50 269 TYR A N 1
ATOM 2186 C CA . TYR A 1 269 ? -12.969 3.814 17.622 1.00 94.50 269 TYR A CA 1
ATOM 2187 C C . TYR A 1 269 ? -12.562 2.537 16.875 1.00 94.50 269 TYR A C 1
ATOM 2189 O O . TYR A 1 269 ? -11.371 2.308 16.687 1.00 94.50 269 TYR A O 1
ATOM 2197 N N . GLU A 1 270 ? -13.507 1.700 16.441 1.00 91.69 270 GLU A N 1
ATOM 2198 C CA . GLU A 1 270 ? -13.211 0.512 15.625 1.00 91.69 270 GLU A CA 1
ATOM 2199 C C . GLU A 1 270 ? -12.636 0.916 14.265 1.00 91.69 270 GLU A C 1
ATOM 2201 O O . GLU A 1 270 ? -11.668 0.321 13.793 1.00 91.69 270 GLU A O 1
ATOM 2206 N N . MET A 1 271 ? -13.171 1.986 13.677 1.00 80.12 271 MET A N 1
ATOM 2207 C CA . MET A 1 271 ? -12.637 2.587 12.461 1.00 80.12 271 MET A CA 1
ATOM 2208 C C . MET A 1 271 ? -11.176 3.008 12.635 1.00 80.12 271 MET A C 1
ATOM 2210 O O . MET A 1 271 ? -10.357 2.680 11.783 1.00 80.12 271 MET A O 1
ATOM 2214 N N . ASN A 1 272 ? -10.823 3.622 13.767 1.00 84.19 272 ASN A N 1
ATOM 2215 C CA . ASN A 1 272 ? -9.433 3.948 14.101 1.00 84.19 272 ASN A CA 1
ATOM 2216 C C . ASN A 1 272 ? -8.513 2.727 14.137 1.00 84.19 272 ASN A C 1
ATOM 2218 O O . ASN A 1 272 ? -7.399 2.775 13.621 1.00 84.19 272 ASN A O 1
ATOM 2222 N N . LEU A 1 273 ? -8.986 1.609 14.693 1.00 86.50 273 LEU A N 1
ATOM 2223 C CA . LEU A 1 273 ? -8.221 0.362 14.668 1.00 86.50 273 LEU A CA 1
ATOM 2224 C C . LEU A 1 273 ? -8.057 -0.181 13.246 1.00 86.50 273 LEU A C 1
ATOM 2226 O O . LEU A 1 273 ? -7.033 -0.794 12.949 1.00 86.50 273 LEU A O 1
ATOM 2230 N N . ASN A 1 274 ? -9.047 0.011 12.374 1.00 76.50 274 ASN A N 1
ATOM 2231 C CA . ASN A 1 274 ? -9.008 -0.454 10.986 1.00 76.50 274 ASN A CA 1
ATOM 2232 C C . ASN A 1 274 ? -8.072 0.376 10.107 1.00 76.50 274 ASN A C 1
ATOM 2234 O O . ASN A 1 274 ? -7.357 -0.202 9.297 1.00 76.50 274 ASN A O 1
ATOM 2238 N N . ILE A 1 275 ? -8.046 1.696 10.297 1.00 71.94 275 ILE A N 1
ATOM 2239 C CA . ILE A 1 275 ? -7.131 2.604 9.585 1.00 71.94 275 ILE A CA 1
ATOM 2240 C C . ILE A 1 275 ? -5.750 2.700 10.249 1.00 71.94 275 ILE A C 1
ATOM 2242 O O . ILE A 1 275 ? -4.870 3.386 9.746 1.00 71.94 275 ILE A O 1
ATOM 2246 N N . GLU A 1 276 ? -5.570 2.008 11.378 1.00 79.75 276 GLU A N 1
ATOM 2247 C CA . GLU A 1 276 ? -4.312 1.904 12.119 1.00 79.75 276 GLU A CA 1
ATOM 2248 C C . GLU A 1 276 ? -3.800 3.251 12.666 1.00 79.75 276 GLU A C 1
ATOM 2250 O O . GLU A 1 276 ? -2.599 3.478 12.802 1.00 79.75 276 GLU A O 1
ATOM 2255 N N . GLU A 1 277 ? -4.722 4.129 13.068 1.00 73.12 277 GLU A N 1
ATOM 2256 C CA . GLU A 1 277 ? -4.421 5.418 13.693 1.00 73.12 277 GLU A CA 1
ATOM 2257 C C . GLU A 1 277 ? -5.003 5.520 15.103 1.00 73.12 277 GLU A C 1
ATOM 2259 O O . GLU A 1 277 ? -6.051 4.956 15.413 1.00 73.12 277 GLU A O 1
ATOM 2264 N N . CYS A 1 278 ? -4.335 6.270 15.989 1.00 82.75 278 CYS A N 1
ATOM 2265 C CA . CYS A 1 278 ? -4.732 6.390 17.398 1.00 82.75 278 CYS A CA 1
ATOM 2266 C C . CYS A 1 278 ? -5.023 5.020 18.052 1.00 82.75 278 CYS A C 1
ATOM 2268 O O . CYS A 1 278 ? -5.950 4.915 18.865 1.00 82.75 278 CYS A O 1
ATOM 2270 N N . ILE A 1 279 ? -4.263 3.979 17.677 1.00 86.81 279 ILE A N 1
ATOM 2271 C CA . ILE A 1 279 ? -4.565 2.569 17.965 1.00 86.81 279 ILE A CA 1
ATOM 2272 C C . ILE A 1 279 ? -4.691 2.360 19.470 1.00 86.81 279 ILE A C 1
ATOM 2274 O O . ILE A 1 279 ? -5.751 1.963 19.947 1.00 86.81 279 ILE A O 1
ATOM 2278 N N . SER A 1 280 ? -3.644 2.700 20.228 1.00 91.19 280 SER A N 1
ATOM 2279 C CA . SER A 1 280 ? -3.632 2.562 21.692 1.00 91.19 280 SER A CA 1
ATOM 2280 C C . SER A 1 280 ? -4.827 3.231 22.363 1.00 91.19 280 SER A C 1
ATOM 2282 O O . SER A 1 280 ? -5.584 2.583 23.085 1.00 91.19 280 SER A O 1
ATOM 2284 N N . LYS A 1 281 ? -5.029 4.524 22.094 1.00 93.12 281 LYS A N 1
ATOM 2285 C CA . LYS A 1 281 ? -6.087 5.320 22.719 1.00 93.12 281 LYS A CA 1
ATOM 2286 C C . LYS A 1 281 ? -7.468 4.753 22.384 1.00 93.12 281 LYS A C 1
ATOM 2288 O O . LYS A 1 281 ? -8.318 4.648 23.268 1.00 93.12 281 LYS A O 1
ATOM 2293 N N . SER A 1 282 ? -7.688 4.366 21.129 1.00 94.50 282 SER A N 1
ATOM 2294 C CA . SER A 1 282 ? -8.968 3.825 20.659 1.00 94.50 282 SER A CA 1
ATOM 2295 C C . SER A 1 282 ? -9.229 2.431 21.239 1.00 94.50 282 SER A C 1
ATOM 2297 O O . SER A 1 282 ? -10.309 2.190 21.775 1.00 94.50 282 SER A O 1
ATOM 2299 N N . ALA A 1 283 ? -8.231 1.543 21.244 1.00 97.12 283 ALA A N 1
ATOM 2300 C CA . ALA A 1 283 ? -8.326 0.202 21.821 1.00 97.12 283 ALA A CA 1
ATOM 2301 C C . ALA A 1 283 ? -8.585 0.243 23.337 1.00 97.12 283 ALA A C 1
ATOM 2303 O O . ALA A 1 283 ? -9.425 -0.490 23.869 1.00 97.12 283 ALA A O 1
ATOM 2304 N N . GLU A 1 284 ? -7.920 1.149 24.057 1.00 96.62 284 GLU A N 1
ATOM 2305 C CA . GLU A 1 284 ? -8.156 1.351 25.485 1.00 96.62 284 GLU A CA 1
ATOM 2306 C C . GLU A 1 284 ? -9.592 1.799 25.771 1.00 96.62 284 GLU A C 1
ATOM 2308 O O . GLU A 1 284 ? -10.236 1.235 26.667 1.00 96.62 284 GLU A O 1
ATOM 2313 N N . ARG A 1 285 ? -10.125 2.760 25.002 1.00 97.69 285 ARG A N 1
ATOM 2314 C CA . ARG A 1 285 ? -11.527 3.196 25.122 1.00 97.69 285 ARG A CA 1
ATOM 2315 C C . ARG A 1 285 ? -12.507 2.087 24.748 1.00 97.69 285 ARG A C 1
ATOM 2317 O O . ARG A 1 285 ? -13.430 1.829 25.525 1.00 97.69 285 ARG A O 1
ATOM 2324 N N . LEU A 1 286 ? -12.274 1.364 23.653 1.00 97.69 286 LEU A N 1
ATOM 2325 C CA . LEU A 1 286 ? -13.093 0.214 23.252 1.00 97.69 286 LEU A CA 1
ATOM 2326 C C . LEU A 1 286 ? -13.143 -0.859 24.337 1.00 97.69 286 LEU A C 1
ATOM 2328 O O . LEU A 1 286 ? -14.22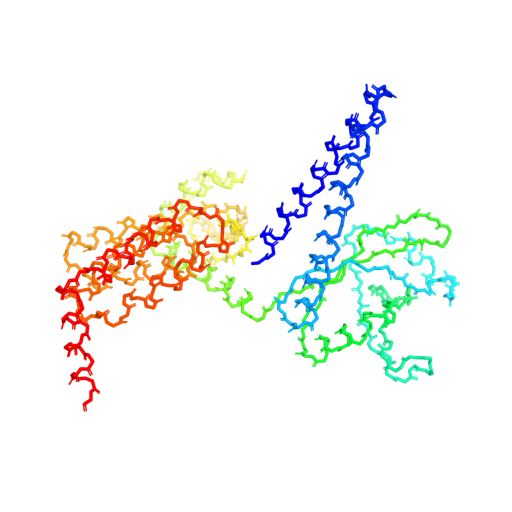5 -1.346 24.654 1.00 97.69 286 LEU A O 1
ATOM 2332 N N . SER A 1 287 ? -12.023 -1.145 25.011 1.00 97.19 287 SER A N 1
ATOM 2333 C CA . SER A 1 287 ? -11.994 -2.101 26.131 1.00 97.19 287 SER A CA 1
ATOM 2334 C C . SER A 1 287 ? -12.941 -1.726 27.283 1.00 97.19 287 SER A C 1
ATOM 2336 O O . SER A 1 287 ? -13.346 -2.584 28.070 1.00 97.19 287 SER A O 1
ATOM 2338 N N . VAL A 1 288 ? -13.278 -0.438 27.421 1.00 96.81 288 VAL A N 1
ATOM 2339 C CA . VAL A 1 288 ? -14.252 0.066 28.397 1.00 96.81 288 VAL A CA 1
ATOM 2340 C C . VAL A 1 288 ? -15.664 0.005 27.823 1.00 96.81 288 VAL A C 1
ATOM 2342 O O . VAL A 1 288 ? -16.575 -0.460 28.509 1.00 96.81 288 VAL A O 1
ATOM 2345 N N . LEU A 1 289 ? -15.857 0.456 26.582 1.00 96.75 289 LEU A N 1
ATOM 2346 C CA . LEU A 1 289 ? -17.174 0.512 25.946 1.00 96.75 289 LEU A CA 1
ATOM 2347 C C . LEU A 1 289 ? -17.757 -0.876 25.673 1.00 96.75 289 LEU A C 1
ATOM 2349 O O . LEU A 1 289 ? -18.917 -1.106 25.999 1.00 96.75 289 LEU A O 1
ATOM 2353 N N . TYR A 1 290 ? -16.956 -1.832 25.205 1.00 97.44 290 TYR A N 1
ATOM 2354 C CA . TYR A 1 290 ? -17.386 -3.219 25.008 1.00 97.44 290 TYR A CA 1
ATOM 2355 C C . TYR A 1 290 ? -17.926 -3.859 26.288 1.00 97.44 290 TYR A C 1
ATOM 2357 O O . TYR A 1 290 ? -18.905 -4.598 26.238 1.00 97.44 290 TYR A O 1
ATOM 2365 N N . LYS A 1 291 ? -17.373 -3.518 27.462 1.00 94.12 291 LYS A N 1
ATOM 2366 C CA . LYS A 1 291 ? -17.946 -3.967 28.742 1.00 94.12 291 LYS A CA 1
ATOM 2367 C C . LYS A 1 291 ? -19.338 -3.392 28.982 1.00 94.12 291 LYS A C 1
ATOM 2369 O O . LYS A 1 291 ? -20.198 -4.106 29.489 1.00 94.12 291 LYS A O 1
ATOM 2374 N N . LYS A 1 292 ? -19.554 -2.116 28.638 1.00 94.06 292 LYS A N 1
ATOM 2375 C CA . LYS A 1 292 ? -20.852 -1.442 28.798 1.00 94.06 292 LYS A CA 1
ATOM 2376 C C . LYS A 1 292 ? -21.925 -2.039 27.888 1.00 94.06 292 LYS A C 1
ATOM 2378 O O . LYS A 1 292 ? -23.066 -2.132 28.316 1.00 94.06 292 LYS A O 1
ATOM 2383 N N . VAL A 1 293 ? -21.558 -2.452 26.674 1.00 95.06 293 VAL A N 1
ATOM 2384 C CA . VAL A 1 293 ? -22.486 -3.036 25.687 1.00 95.06 293 VAL A CA 1
ATOM 2385 C C . VAL A 1 293 ? -22.473 -4.568 25.665 1.00 95.06 293 VAL A C 1
ATOM 2387 O O . VAL A 1 293 ? -22.899 -5.176 24.693 1.00 95.06 293 VAL A O 1
ATOM 2390 N N . HIS A 1 294 ? -21.965 -5.207 26.723 1.00 93.19 294 HIS A N 1
ATOM 2391 C CA . HIS A 1 294 ? -21.920 -6.667 26.874 1.00 93.19 294 HIS A CA 1
ATOM 2392 C C . HIS A 1 294 ? -21.125 -7.439 25.796 1.00 93.19 294 HIS A C 1
ATOM 2394 O O . HIS A 1 294 ? -21.206 -8.661 25.737 1.00 93.19 294 HIS A O 1
ATOM 2400 N N . ARG A 1 295 ? -20.256 -6.770 25.029 1.00 94.50 295 ARG A N 1
ATOM 2401 C CA . ARG A 1 295 ? -19.320 -7.367 24.053 1.00 94.50 295 ARG A CA 1
ATOM 2402 C C . ARG A 1 295 ? -17.999 -7.804 24.702 1.00 94.50 295 ARG A C 1
ATOM 2404 O O . ARG A 1 295 ? -16.908 -7.515 24.223 1.00 94.50 295 ARG A O 1
ATOM 2411 N N . ILE A 1 296 ? -18.074 -8.458 25.861 1.00 94.19 296 ILE A N 1
ATOM 2412 C CA . ILE A 1 296 ? -16.883 -8.765 26.678 1.00 94.19 296 ILE A CA 1
ATOM 2413 C C . ILE A 1 296 ? -15.942 -9.758 25.981 1.00 94.19 296 ILE A C 1
ATOM 2415 O O . ILE A 1 296 ? -14.722 -9.617 26.100 1.00 94.19 296 ILE A O 1
ATOM 2419 N N . ASN A 1 297 ? -16.500 -10.706 25.222 1.00 94.19 297 ASN A N 1
ATOM 2420 C CA . ASN A 1 297 ? -15.745 -11.706 24.462 1.00 94.19 297 ASN A CA 1
ATOM 2421 C C . ASN A 1 297 ? -14.842 -11.071 23.382 1.00 94.19 297 ASN A C 1
ATOM 2423 O O . ASN A 1 297 ? -13.797 -11.632 23.061 1.00 94.19 297 ASN A O 1
ATOM 2427 N N . ASP A 1 298 ? -15.183 -9.870 22.903 1.00 95.75 298 ASP A N 1
ATOM 2428 C CA . ASP A 1 298 ? -14.468 -9.189 21.816 1.00 95.75 298 ASP A CA 1
ATOM 2429 C C . ASP A 1 298 ? -13.231 -8.420 22.303 1.00 95.75 298 ASP A C 1
ATOM 2431 O O . ASP A 1 298 ? -12.364 -8.060 21.509 1.00 95.75 298 ASP A O 1
ATOM 2435 N N . ILE A 1 299 ? -13.113 -8.159 23.611 1.00 97.19 299 ILE A N 1
ATOM 2436 C CA . ILE A 1 299 ? -12.094 -7.244 24.151 1.00 97.19 299 ILE A CA 1
ATOM 2437 C C . ILE A 1 299 ? -10.676 -7.787 23.963 1.00 97.19 299 ILE A C 1
ATOM 2439 O O . ILE A 1 299 ? -9.789 -7.040 23.556 1.00 97.19 299 ILE A O 1
ATOM 2443 N N . ILE A 1 300 ? -10.442 -9.061 24.289 1.00 97.50 300 ILE A N 1
ATOM 2444 C CA . ILE A 1 300 ? -9.099 -9.651 24.194 1.00 97.50 300 ILE A CA 1
ATOM 2445 C C . ILE A 1 300 ? -8.668 -9.826 22.729 1.00 97.50 300 ILE A C 1
ATOM 2447 O O . ILE A 1 300 ? -7.582 -9.347 22.410 1.00 97.50 300 ILE A O 1
ATOM 2451 N N . PRO A 1 301 ? -9.497 -10.392 21.825 1.00 97.38 301 PRO A N 1
ATOM 2452 C CA . PRO A 1 301 ? -9.167 -10.449 20.399 1.00 97.38 301 PRO A CA 1
ATOM 2453 C C . PRO A 1 301 ? -8.885 -9.072 19.788 1.00 97.38 301 PRO A C 1
ATOM 2455 O O . PRO A 1 301 ? -7.917 -8.916 19.046 1.00 97.38 301 PRO A O 1
ATOM 2458 N N . MET A 1 302 ? -9.687 -8.057 20.137 1.00 97.69 302 MET A N 1
ATOM 2459 C CA . MET A 1 302 ? -9.472 -6.685 19.674 1.00 97.69 302 MET A CA 1
ATOM 2460 C C . MET A 1 302 ? -8.137 -6.119 20.172 1.00 97.69 302 MET A C 1
ATOM 2462 O O . MET A 1 302 ? -7.391 -5.550 19.374 1.00 97.69 302 MET A O 1
ATOM 2466 N N . LEU A 1 303 ? -7.800 -6.297 21.456 1.00 97.50 303 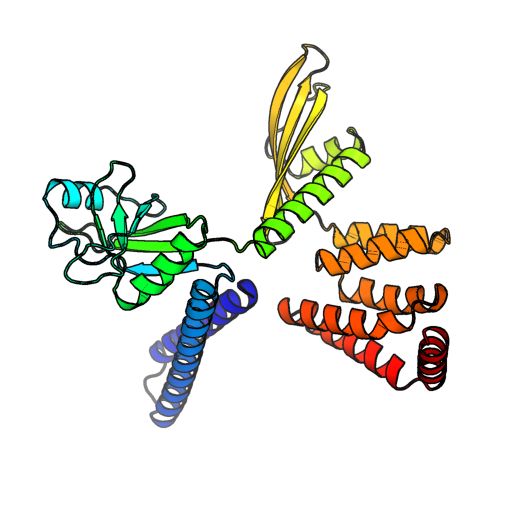LEU A N 1
ATOM 2467 C CA . LEU A 1 303 ? -6.517 -5.844 22.003 1.00 97.50 303 LEU A CA 1
ATOM 2468 C C . LEU A 1 303 ? -5.337 -6.577 21.362 1.00 97.50 303 LEU A C 1
ATOM 2470 O O . LEU A 1 303 ? -4.342 -5.932 21.056 1.00 97.50 303 LEU A O 1
ATOM 2474 N N . ASP A 1 304 ? -5.448 -7.883 21.119 1.00 97.00 304 ASP A N 1
ATOM 2475 C CA . ASP A 1 304 ? -4.392 -8.663 20.465 1.00 97.00 304 ASP A CA 1
ATOM 2476 C C . ASP A 1 304 ? -4.151 -8.206 19.030 1.00 97.00 304 ASP A C 1
ATOM 2478 O O . ASP A 1 304 ? -3.022 -7.866 18.675 1.00 97.00 304 ASP A O 1
ATOM 2482 N N . SER A 1 305 ? -5.222 -8.064 18.246 1.00 94.94 305 SER A N 1
ATOM 2483 C CA . SER A 1 305 ? -5.134 -7.507 16.895 1.00 94.94 305 SER A CA 1
ATOM 2484 C C . SER A 1 305 ? -4.538 -6.093 16.899 1.00 94.94 305 SER A C 1
ATOM 2486 O O . SER A 1 305 ? -3.689 -5.775 16.067 1.00 94.94 305 SER A O 1
ATOM 2488 N N . SER A 1 306 ? -4.923 -5.253 17.864 1.00 93.38 306 SER A N 1
ATOM 2489 C CA . SER A 1 306 ? -4.414 -3.881 17.994 1.00 93.38 306 SER A CA 1
ATOM 2490 C C . SER A 1 306 ? -2.936 -3.837 18.394 1.00 93.38 306 SER A C 1
ATOM 2492 O O . SER A 1 306 ? -2.177 -3.035 17.854 1.00 93.38 306 SER A O 1
ATOM 2494 N N . ILE A 1 307 ? -2.500 -4.712 19.307 1.00 95.44 307 ILE A N 1
ATOM 2495 C CA . ILE A 1 307 ? -1.094 -4.861 19.704 1.00 95.44 307 ILE A CA 1
ATOM 2496 C C . ILE A 1 307 ? -0.254 -5.289 18.502 1.00 95.44 307 ILE A C 1
ATOM 2498 O O . ILE A 1 307 ? 0.817 -4.723 18.280 1.00 95.44 307 ILE A O 1
ATOM 2502 N N . ASP A 1 308 ? -0.733 -6.248 17.714 1.00 89.06 308 ASP A N 1
ATOM 2503 C CA . ASP A 1 308 ? -0.018 -6.714 16.529 1.00 89.06 308 ASP A CA 1
ATOM 2504 C C . ASP A 1 308 ? 0.092 -5.611 15.472 1.00 89.06 308 ASP A C 1
ATOM 2506 O O . ASP A 1 308 ? 1.184 -5.382 14.949 1.00 89.06 308 ASP A O 1
ATOM 2510 N N . LYS A 1 309 ? -0.976 -4.837 15.246 1.00 84.50 309 LYS A N 1
ATOM 2511 C CA . LYS A 1 309 ? -0.939 -3.633 14.399 1.00 84.50 309 LYS A CA 1
ATOM 2512 C C . LYS A 1 309 ? 0.064 -2.595 14.918 1.00 84.50 309 LYS A C 1
ATOM 2514 O O . LYS A 1 309 ? 0.925 -2.136 14.173 1.00 84.50 309 LYS A O 1
ATOM 2519 N N . ALA A 1 310 ? 0.050 -2.266 16.211 1.00 81.31 310 ALA A N 1
ATOM 2520 C CA . ALA A 1 310 ? 0.998 -1.301 16.780 1.00 81.31 310 ALA A CA 1
ATOM 2521 C C . ALA A 1 310 ? 2.463 -1.779 16.719 1.00 81.31 310 ALA A C 1
ATOM 2523 O O . ALA A 1 310 ? 3.368 -0.968 16.497 1.00 81.31 310 ALA A O 1
ATOM 2524 N N . LYS A 1 311 ? 2.716 -3.091 16.849 1.00 83.94 311 LYS A N 1
ATOM 2525 C CA . LYS A 1 311 ? 4.044 -3.689 16.619 1.00 83.94 311 LYS A CA 1
ATOM 2526 C C . LYS A 1 311 ? 4.489 -3.521 15.168 1.00 83.94 311 LYS A C 1
ATOM 2528 O O . LYS A 1 311 ? 5.651 -3.188 14.934 1.00 83.94 311 LYS A O 1
ATOM 2533 N N . GLN A 1 312 ? 3.581 -3.694 14.203 1.00 72.81 312 GLN A N 1
ATOM 2534 C CA . GLN A 1 312 ? 3.878 -3.461 12.784 1.00 72.81 312 GLN A CA 1
ATOM 2535 C C . GLN A 1 312 ? 4.295 -2.005 12.510 1.00 72.81 312 GLN A C 1
ATOM 2537 O O . GLN A 1 312 ? 5.160 -1.780 11.661 1.00 72.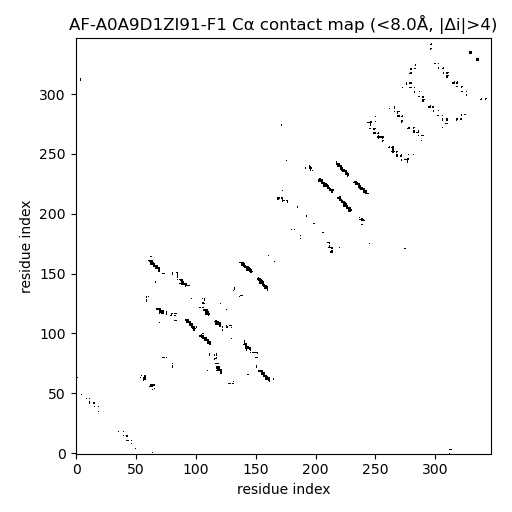81 312 GLN A O 1
ATOM 2542 N N . HIS A 1 313 ? 3.760 -1.046 13.275 1.00 61.88 313 HIS A N 1
ATOM 2543 C CA . HIS A 1 313 ? 4.099 0.385 13.194 1.00 61.88 313 HIS A CA 1
ATOM 2544 C C . HIS A 1 313 ? 5.266 0.835 14.084 1.00 61.88 313 HIS A C 1
ATOM 2546 O O . HIS A 1 313 ? 5.653 2.000 14.039 1.00 61.88 313 HIS A O 1
ATOM 2552 N N . ARG A 1 314 ? 5.867 -0.065 14.879 1.00 63.00 314 ARG A N 1
ATOM 2553 C CA . ARG A 1 314 ? 6.975 0.230 15.820 1.00 63.00 314 ARG A CA 1
ATOM 2554 C C . ARG A 1 314 ? 6.661 1.321 16.844 1.00 63.00 314 ARG A C 1
ATOM 2556 O O . ARG A 1 314 ? 7.557 2.031 17.304 1.00 63.00 314 ARG A O 1
ATOM 2563 N N . ILE A 1 315 ? 5.403 1.440 17.246 1.00 71.06 315 ILE A N 1
ATOM 2564 C CA . ILE A 1 315 ? 5.006 2.428 18.245 1.00 71.06 315 ILE A CA 1
ATOM 2565 C C . ILE A 1 315 ? 5.109 1.784 19.633 1.00 71.06 315 ILE A C 1
ATOM 2567 O O . ILE A 1 315 ? 4.115 1.374 20.227 1.00 71.06 315 ILE A O 1
ATOM 2571 N N . ASN A 1 316 ? 6.342 1.640 20.139 1.00 78.12 316 ASN A N 1
ATOM 2572 C CA . ASN A 1 316 ? 6.643 0.868 21.358 1.00 78.12 316 ASN A CA 1
ATOM 2573 C C . ASN A 1 316 ? 5.789 1.277 22.569 1.00 78.12 316 ASN A C 1
ATOM 2575 O O . ASN A 1 316 ? 5.321 0.411 23.304 1.00 78.12 316 ASN A O 1
ATOM 2579 N N . TYR A 1 317 ? 5.537 2.579 22.746 1.00 82.56 317 TYR A N 1
ATOM 2580 C CA . TYR A 1 317 ? 4.704 3.062 23.850 1.00 82.56 317 TYR A CA 1
ATOM 2581 C C . TYR A 1 317 ? 3.242 2.593 23.728 1.00 82.56 317 TYR A C 1
ATOM 2583 O O . TYR A 1 317 ? 2.596 2.329 24.739 1.00 82.56 317 TYR A O 1
ATOM 2591 N N . GLU A 1 318 ? 2.712 2.449 22.508 1.00 87.44 318 GLU A N 1
ATOM 2592 C CA . GLU A 1 318 ? 1.348 1.960 22.274 1.00 87.44 318 GLU A CA 1
ATOM 2593 C C . GLU A 1 318 ? 1.229 0.471 22.562 1.00 87.44 318 GLU A C 1
ATOM 2595 O O . GLU A 1 318 ? 0.267 0.040 23.202 1.00 87.44 318 GLU A O 1
ATOM 2600 N N . VAL A 1 319 ? 2.236 -0.300 22.142 1.00 89.00 319 VAL A N 1
ATOM 2601 C CA . VAL A 1 319 ? 2.343 -1.731 22.448 1.00 89.00 319 VAL A CA 1
ATOM 2602 C C . VAL A 1 319 ? 2.374 -1.944 23.958 1.00 89.00 319 VAL A C 1
ATOM 2604 O O . VAL A 1 319 ? 1.607 -2.759 24.472 1.00 89.00 319 VAL A O 1
ATOM 2607 N N . GLU A 1 320 ? 3.217 -1.199 24.676 1.00 90.31 320 GLU A N 1
ATOM 2608 C CA . GLU A 1 320 ? 3.324 -1.293 26.133 1.00 90.31 320 GLU A CA 1
ATOM 2609 C C . GLU A 1 320 ? 1.996 -0.939 26.816 1.00 90.31 320 GLU A C 1
ATOM 2611 O O . GLU A 1 320 ? 1.516 -1.697 27.663 1.00 90.31 320 GLU A O 1
ATOM 2616 N N . SER A 1 321 ? 1.358 0.162 26.405 1.00 92.19 321 SER A N 1
ATOM 2617 C CA . SER A 1 321 ? 0.095 0.621 26.995 1.00 92.19 321 SER A CA 1
ATOM 2618 C C . SER A 1 321 ? -1.029 -0.408 26.831 1.00 92.19 321 SER A C 1
ATOM 2620 O O . SER A 1 321 ? -1.688 -0.789 27.805 1.00 92.19 321 SER A O 1
ATOM 2622 N N . MET A 1 322 ? -1.201 -0.947 25.619 1.00 96.50 322 MET A N 1
ATOM 2623 C CA . MET A 1 322 ? -2.228 -1.955 25.344 1.00 96.50 322 MET A CA 1
ATOM 2624 C C . MET A 1 322 ? -1.916 -3.311 25.984 1.00 96.50 322 MET A C 1
ATOM 2626 O O . MET A 1 322 ? -2.829 -3.963 26.494 1.00 96.50 322 MET A O 1
ATOM 2630 N N . THR A 1 323 ? -0.645 -3.725 26.021 1.00 95.88 323 THR A N 1
ATOM 2631 C CA . THR A 1 323 ? -0.225 -4.970 26.691 1.00 95.88 323 THR A CA 1
ATOM 2632 C C . THR A 1 323 ? -0.525 -4.891 28.183 1.00 95.88 323 THR A C 1
ATOM 2634 O O . THR A 1 323 ? -1.209 -5.758 28.728 1.00 95.88 323 THR A O 1
ATOM 2637 N N . LYS A 1 324 ? -0.143 -3.782 28.827 1.00 96.62 324 LYS A N 1
ATOM 2638 C CA . LYS A 1 324 ? -0.475 -3.504 30.226 1.00 96.62 324 LYS A CA 1
ATOM 2639 C C . LYS A 1 324 ? -1.984 -3.520 30.456 1.00 96.62 324 LYS A C 1
ATOM 2641 O O . LYS A 1 324 ? -2.460 -4.079 31.445 1.00 96.62 324 LYS A O 1
ATOM 2646 N N . ARG A 1 325 ? -2.766 -2.934 29.545 1.00 96.81 325 ARG A N 1
ATOM 2647 C CA . ARG A 1 325 ? -4.231 -2.961 29.628 1.00 96.81 325 ARG A CA 1
ATOM 2648 C C . ARG A 1 325 ? -4.784 -4.386 29.537 1.00 96.81 325 ARG A C 1
ATOM 2650 O O . ARG A 1 325 ? -5.659 -4.737 30.329 1.00 96.81 325 ARG A O 1
ATOM 2657 N N . LYS A 1 326 ? -4.277 -5.208 28.617 1.00 97.38 326 LYS A N 1
ATOM 2658 C CA . LYS A 1 326 ? -4.646 -6.625 28.481 1.00 97.38 326 LYS A CA 1
ATOM 2659 C C . LYS A 1 326 ? -4.331 -7.404 29.763 1.00 97.38 326 LYS A C 1
ATOM 2661 O O . LYS A 1 326 ? -5.205 -8.094 30.285 1.00 97.38 326 LYS A O 1
ATOM 2666 N N . GLU A 1 327 ? -3.135 -7.243 30.319 1.00 97.12 327 GLU A N 1
ATOM 2667 C CA . GLU A 1 327 ? -2.718 -7.895 31.570 1.00 97.12 327 GLU A CA 1
ATOM 2668 C C . GLU A 1 327 ? -3.587 -7.483 32.767 1.00 97.12 327 GLU A C 1
ATOM 2670 O O . GLU A 1 327 ? -3.998 -8.326 33.567 1.00 97.12 327 GLU A O 1
ATOM 2675 N N . GLN A 1 328 ? -3.950 -6.200 32.871 1.00 96.81 328 GLN A N 1
ATOM 2676 C CA . GLN A 1 328 ? -4.878 -5.710 33.899 1.00 96.81 328 GLN A CA 1
ATOM 2677 C C . GLN A 1 328 ? -6.261 -6.364 33.803 1.00 96.81 328 GLN A C 1
ATOM 2679 O O . GLN A 1 328 ? -6.911 -6.606 34.820 1.00 96.81 328 GLN A O 1
ATOM 2684 N N . LEU A 1 329 ? -6.741 -6.633 32.587 1.00 95.31 329 LEU A N 1
ATOM 2685 C CA . LEU A 1 329 ? -8.020 -7.307 32.383 1.00 95.31 329 LEU A CA 1
ATOM 2686 C C . LEU A 1 329 ? -7.932 -8.781 32.776 1.00 95.31 329 LEU A C 1
ATOM 2688 O O . LEU A 1 329 ? -8.780 -9.253 33.529 1.00 95.31 329 LEU A O 1
ATOM 2692 N N . LEU A 1 330 ? -6.889 -9.481 32.328 1.00 95.31 330 LEU A N 1
ATOM 2693 C CA . LEU A 1 330 ? -6.688 -10.904 32.613 1.00 95.31 330 LEU A CA 1
ATOM 2694 C C . LEU A 1 330 ? -6.386 -11.192 34.090 1.00 95.31 330 LEU A C 1
ATOM 2696 O O . LEU A 1 330 ? -6.722 -12.263 34.583 1.00 95.31 330 LEU A O 1
ATOM 2700 N N . SER A 1 331 ? -5.813 -10.233 34.816 1.00 95.06 331 SER A N 1
ATOM 2701 C CA . SER A 1 331 ? -5.604 -10.326 36.267 1.00 95.06 331 SER A CA 1
ATOM 2702 C C . SER A 1 331 ? -6.831 -9.932 37.100 1.00 95.06 331 SER A C 1
ATOM 2704 O O . SER A 1 331 ? -6.821 -10.119 38.315 1.00 95.06 331 SER A O 1
ATOM 2706 N N . SER A 1 332 ? -7.901 -9.407 36.489 1.00 96.12 332 SER A N 1
ATOM 2707 C CA . SER A 1 332 ? -9.111 -8.981 37.199 1.00 96.12 332 SER A CA 1
ATOM 2708 C C . SER A 1 332 ? -10.091 -10.149 37.404 1.00 96.12 332 SER A C 1
ATOM 2710 O O . SER A 1 332 ? -10.716 -10.594 36.436 1.00 96.12 332 SER A O 1
ATOM 2712 N N . PRO A 1 333 ? -10.352 -10.598 38.652 1.00 94.81 333 PRO A N 1
ATOM 2713 C CA . PRO A 1 333 ? -11.287 -11.699 38.909 1.00 94.81 333 PRO A CA 1
ATOM 2714 C C . PRO A 1 333 ? -12.711 -11.391 38.432 1.00 94.81 333 PRO A C 1
ATOM 2716 O O . PRO A 1 333 ? -13.424 -12.266 37.943 1.00 94.81 333 PRO A O 1
ATOM 2719 N N . THR A 1 334 ? -13.125 -10.124 38.537 1.00 93.88 334 THR A N 1
ATOM 2720 C CA . THR A 1 334 ? -14.432 -9.657 38.062 1.00 93.88 334 THR A CA 1
ATOM 2721 C C . THR A 1 334 ? -14.558 -9.797 36.550 1.00 93.88 334 THR A C 1
ATOM 2723 O O . THR A 1 334 ? -15.602 -10.230 36.070 1.00 93.88 334 THR A O 1
ATOM 2726 N N . PHE A 1 335 ? -13.504 -9.458 35.802 1.00 93.50 335 PHE A N 1
ATOM 2727 C CA . PHE A 1 335 ? -13.497 -9.595 34.349 1.00 93.50 335 PHE A CA 1
ATOM 2728 C C . PHE A 1 335 ? -13.563 -11.064 33.927 1.00 93.50 335 PHE A C 1
ATOM 2730 O O . PHE A 1 335 ? -14.404 -11.413 33.106 1.00 93.50 335 PHE A O 1
ATOM 2737 N N . LEU A 1 336 ? -12.753 -11.932 34.544 1.00 93.19 336 LEU A N 1
ATOM 2738 C CA . LEU A 1 336 ? -12.766 -13.371 34.259 1.00 93.19 336 LEU A CA 1
ATOM 2739 C C . LEU A 1 336 ? -14.141 -13.992 34.532 1.00 93.19 336 LEU A C 1
ATOM 2741 O O . LEU A 1 336 ? -14.682 -14.696 33.688 1.00 93.19 336 LEU A O 1
ATOM 2745 N N . LYS A 1 337 ? -14.772 -13.640 35.659 1.00 93.50 337 LYS A N 1
ATOM 2746 C CA . LYS A 1 337 ? -16.130 -14.101 35.976 1.00 93.50 337 LYS A CA 1
ATOM 2747 C C . LYS A 1 337 ? -17.168 -13.631 34.950 1.00 93.50 337 LYS A C 1
ATOM 2749 O O . LYS A 1 337 ? -18.118 -14.357 34.667 1.00 93.50 337 LYS A O 1
ATOM 2754 N N . GLN A 1 338 ? -17.026 -12.412 34.427 1.00 90.81 338 GLN A N 1
ATOM 2755 C CA . GLN A 1 338 ? -17.902 -11.898 33.372 1.00 90.81 338 GLN A CA 1
ATOM 2756 C C . GLN A 1 338 ? -17.685 -12.637 32.046 1.00 90.81 338 GLN A C 1
ATOM 2758 O O . GLN A 1 338 ? -18.667 -12.983 31.399 1.00 90.81 338 GLN A O 1
ATOM 2763 N N . LEU A 1 339 ? -16.428 -12.918 31.696 1.00 89.94 339 LEU A N 1
ATOM 2764 C CA . LEU A 1 339 ? -16.036 -13.654 30.493 1.00 89.94 339 LEU A CA 1
ATOM 2765 C C . LEU A 1 339 ? -16.515 -15.118 30.519 1.00 89.94 339 LEU A C 1
ATOM 2767 O O . LEU A 1 339 ? -16.995 -15.641 29.519 1.00 89.94 339 LEU A O 1
ATOM 2771 N N . ASP A 1 340 ? -16.442 -15.785 31.672 1.00 90.62 340 ASP A N 1
ATOM 2772 C CA . ASP A 1 340 ? -16.977 -17.144 31.832 1.00 90.62 340 ASP A CA 1
ATOM 2773 C C . ASP A 1 340 ? -18.505 -17.172 31.743 1.00 90.62 340 ASP A C 1
ATOM 2775 O O . ASP A 1 340 ? -19.094 -18.147 31.275 1.00 90.62 340 ASP A O 1
ATOM 2779 N N . LYS A 1 341 ? -19.166 -16.106 32.210 1.00 89.94 341 LYS A N 1
ATOM 2780 C CA . LYS A 1 341 ? -20.622 -15.994 32.137 1.00 89.94 341 LYS A CA 1
ATOM 2781 C C . LYS A 1 341 ? -21.096 -15.764 30.703 1.00 89.94 341 LYS A C 1
ATOM 2783 O O . LYS A 1 341 ? -22.084 -16.387 30.336 1.00 89.94 341 LYS A O 1
ATOM 2788 N N . SER A 1 342 ? -20.418 -14.918 29.921 1.00 87.38 342 SER A N 1
ATOM 2789 C CA . SER A 1 342 ? -20.788 -14.666 28.520 1.00 87.38 342 SER A CA 1
ATOM 2790 C C . SER A 1 342 ? -20.669 -15.925 27.666 1.00 87.38 342 SER A C 1
ATOM 2792 O O . SER A 1 342 ? -21.575 -16.208 26.895 1.00 87.38 342 SER A O 1
ATOM 2794 N N . LYS A 1 343 ? -19.631 -16.745 27.878 1.00 86.06 343 LYS A N 1
ATOM 2795 C CA . LYS A 1 343 ? -19.478 -18.029 27.170 1.00 86.06 343 LYS A CA 1
ATOM 2796 C C . LYS A 1 343 ? -20.627 -19.010 27.418 1.00 86.06 343 LYS A C 1
ATOM 2798 O O . LYS A 1 343 ? -21.000 -19.739 26.519 1.00 86.06 343 LYS A O 1
ATOM 2803 N N . LYS A 1 344 ? -21.204 -19.015 28.624 1.00 83.06 344 LYS A N 1
ATOM 2804 C CA . LYS A 1 344 ? -22.320 -19.908 28.990 1.00 83.06 344 LYS A CA 1
ATOM 2805 C C . LYS A 1 344 ? -23.682 -19.474 28.448 1.00 83.06 344 LYS A C 1
ATOM 2807 O O . LYS A 1 344 ? -24.642 -20.211 28.621 1.00 83.06 344 LYS A O 1
ATOM 2812 N N . THR A 1 345 ? -23.794 -18.257 27.926 1.00 75.06 345 THR A N 1
ATOM 2813 C CA . THR A 1 345 ? -25.033 -17.738 27.323 1.00 75.06 345 THR A CA 1
ATOM 2814 C C . THR A 1 345 ? -25.075 -17.898 25.807 1.00 75.06 345 THR A C 1
ATOM 2816 O O . THR A 1 345 ? -26.139 -17.682 25.234 1.00 75.06 345 THR A O 1
ATOM 2819 N N . ASP A 1 346 ? -23.948 -18.258 25.189 1.00 62.59 346 ASP A N 1
ATOM 2820 C CA . ASP A 1 346 ? -23.827 -18.474 23.743 1.00 62.59 346 ASP A CA 1
ATOM 2821 C C . ASP A 1 346 ? -23.964 -19.969 23.352 1.00 62.59 346 ASP A C 1
ATOM 2823 O O . ASP A 1 346 ? -24.116 -20.268 22.168 1.00 62.59 346 ASP A O 1
ATOM 2827 N N . ASP A 1 347 ? -23.947 -20.877 24.343 1.00 52.81 347 ASP A N 1
ATOM 2828 C CA . ASP A 1 347 ? -24.326 -22.303 24.253 1.00 52.81 347 ASP A CA 1
ATOM 2829 C C . ASP A 1 347 ? -25.817 -22.487 24.594 1.00 52.81 347 ASP A C 1
ATOM 2831 O O . ASP A 1 347 ? -26.490 -23.309 23.924 1.00 52.81 347 ASP A O 1
#

Nearest PDB structures (foldseek):
  3k2y-assembly1_A  TM=8.265E-01  e=1.211E-06  Lactiplantibacillus plantarum
  4xzg-assembly1_A  TM=7.597E-01  e=8.642E-07  Homo sapiens
  3ma5-assembly1_A  TM=7.982E-01  e=1.528E-02  Salinibacter ruber DSM 13855
  2kcl-assembly1_A  TM=8.389E-01  e=2.836E-02  Salinibacter ruber DSM 13855
  2kcv-assembly1_A  TM=7.893E-01  e=2.141E-02  Salinibacter ruber DSM 13855

pLDDT: mean 82.17, std 15.54, range [33.31, 98.25]

Mean predicted aligned error: 15.3 Å

InterPro domains:
  IPR014905 HIRAN domain [PF08797] (64-138)
  IPR014905 HIRAN domain [SM00910] (63-166)

Secondary structure (DSSP, 8-state):
-HHHHHHHHHHHHHHHHHHHHHHTT--S-HHHHHHHHHHHHHHHHHHHHHHHHHHHHHHTTS-EEEEEE-B-GGGS-HHHHHHHHH--TT-BEEEEE-TT-SS-TT-EEEEETT--EEEE--HHHHHHHHHHHHTT---EEEEEEE--SSS--EEEEEEE--HHHHHHHHHHHHHHHHHHHHS-TTHHHHHHHHH-SS---S--EEEEEEEEEEEETTEEEEEEEEEETTT--EEEEEEEEE--HHHHHHHHHHHHHHTT-HHHHHHHHHHHHHHTSSHHHHHHHHHHHHHHTT-GGGHHHHHHHHHHHHHHTT-HHHHHHHHHHHHHHHT-HHHHHHHHHHHTT--

Foldseek 3Di:
DVVVLVVLVVVLVVLVVVLVVVVVPDPPDPVVVVVSVVVNVVSVVVNVVSLVVQLVCCLVQAWDKDKFWFPDQVVFDLVLQVVLLPADFFAWKDWDQDCVPPVANLWIFIAHPVGRTRGTTDNVCSNSVSVCVVVVFDWTKTWHDWPNDSRTTTMIMITGHHPVRVVLQVVLFVVVQVVCVVVDDPVVVVVCVVWFPDPPPPFDKAWDDWGWGDPPPQKIWIWTWIATPPPRDIDTTTTIDRDLLLVVLQVVLVVCVVVVVLVSSLVSLVVCLSNLHPLLVSLLVNCVSCVVVLVLVVNLVSLVSSLVSVVVVVVVVSNVSSVVVNVVLVPDPVSVVSNVVSVVVVD

Organism: NCBI:txid2838475

Solvent-accessible surface area (backbone atoms only — not comparable to full-atom values): 18909 Å² total; per-residue (Å²): 107,68,67,55,47,52,52,49,50,51,48,49,51,48,50,51,53,52,52,56,57,50,65,75,71,59,94,85,52,75,73,59,50,56,59,50,52,57,52,49,52,54,49,50,52,54,48,51,56,47,52,51,51,52,52,48,40,41,58,70,58,67,25,52,73,48,79,45,59,51,35,63,42,88,81,42,56,69,68,22,36,53,54,55,51,71,57,51,72,68,41,66,44,44,80,44,81,36,62,84,39,92,89,41,59,44,38,28,38,31,25,42,87,91,67,37,58,44,23,25,51,45,76,93,48,12,56,44,54,50,51,43,51,74,72,67,52,75,69,47,33,24,28,68,41,67,68,76,44,91,74,49,57,39,27,28,37,42,28,38,74,18,70,68,55,52,51,52,44,52,49,54,24,51,51,51,47,51,50,60,63,69,68,36,78,71,60,49,49,65,51,44,66,74,44,30,88,66,78,76,64,97,68,62,60,46,79,78,46,73,46,56,42,64,71,56,95,54,31,27,45,34,44,34,33,33,30,31,72,89,77,66,50,74,47,79,46,69,30,56,43,80,56,62,60,27,58,53,33,49,52,53,16,54,50,28,48,75,73,66,38,53,67,63,18,47,53,31,29,52,47,16,56,73,75,67,27,56,40,43,67,29,48,57,51,43,56,53,49,29,56,76,71,70,42,52,81,52,40,60,62,50,48,51,54,47,37,53,53,29,56,59,70,66,41,63,70,40,30,52,53,45,50,53,51,51,52,56,46,75,70,30,68,70,50,50,56,51,48,59,51,55,58,66,72,77,110

Radius of gyration: 27.08 Å; Cα contacts (8 Å, |Δi|>4): 463; chains: 1; bounding box: 71×59×72 Å